Protein AF-A0A3P7LEG8-F1 (afdb_monomer_lite)

Structure (mmCIF, N/CA/C/O backbone):
data_AF-A0A3P7LEG8-F1
#
_entry.id   AF-A0A3P7LEG8-F1
#
loop_
_atom_site.group_PDB
_atom_site.id
_atom_site.type_symbol
_atom_site.label_atom_id
_atom_site.label_alt_id
_atom_site.label_comp_id
_atom_site.label_asym_id
_atom_site.label_entity_id
_atom_site.label_seq_id
_atom_site.pdbx_PDB_ins_code
_atom_site.Cartn_x
_atom_site.Cartn_y
_atom_site.Cartn_z
_atom_site.occupancy
_atom_site.B_iso_or_equiv
_atom_site.auth_seq_id
_atom_site.auth_comp_id
_atom_site.auth_asym_id
_atom_site.auth_atom_id
_atom_site.pdbx_PDB_model_num
ATOM 1 N N . MET A 1 1 ? 6.249 9.600 23.270 1.00 26.77 1 MET A N 1
ATOM 2 C CA . MET A 1 1 ? 5.815 10.755 22.456 1.00 26.77 1 MET A CA 1
ATOM 3 C C . MET A 1 1 ? 6.418 10.632 21.071 1.00 26.77 1 MET A C 1
ATOM 5 O O . MET A 1 1 ? 7.602 10.899 20.902 1.00 26.77 1 MET A O 1
ATOM 9 N N . ILE A 1 2 ? 5.634 10.159 20.105 1.00 28.00 2 ILE A N 1
ATOM 10 C CA . ILE A 1 2 ? 6.029 10.155 18.695 1.00 28.00 2 ILE A CA 1
ATOM 11 C C . ILE A 1 2 ? 5.783 11.575 18.188 1.00 28.00 2 ILE A C 1
ATOM 13 O O . ILE A 1 2 ? 4.643 12.027 18.149 1.00 28.00 2 ILE A O 1
ATOM 17 N N . LYS A 1 3 ? 6.856 12.301 17.872 1.00 24.30 3 LYS A N 1
ATOM 18 C CA . LYS A 1 3 ? 6.767 13.582 17.170 1.00 24.30 3 LYS A CA 1
ATOM 19 C C . LYS A 1 3 ? 6.435 13.261 15.713 1.00 24.30 3 LYS A C 1
ATOM 21 O O . LYS A 1 3 ? 7.288 12.757 14.989 1.00 24.30 3 LYS A O 1
ATOM 26 N N . LEU A 1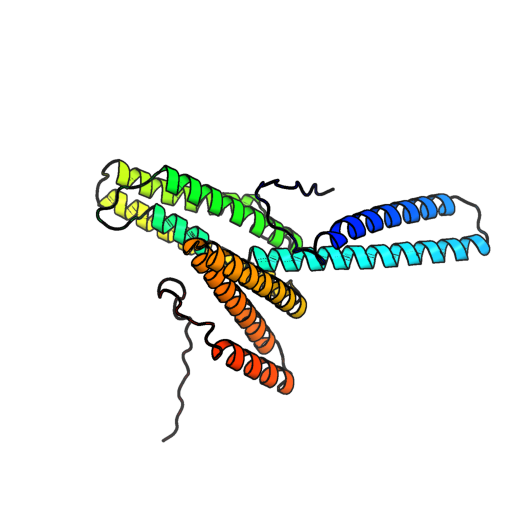 4 ? 5.191 13.497 15.313 1.00 29.44 4 LEU A N 1
ATOM 27 C CA . LEU A 1 4 ? 4.821 13.585 13.904 1.00 29.44 4 LEU A CA 1
ATOM 28 C C . LEU A 1 4 ? 5.332 14.944 13.412 1.00 29.44 4 LEU A C 1
ATOM 30 O O . LEU A 1 4 ? 4.737 15.977 13.706 1.00 29.44 4 LEU A O 1
ATOM 34 N N . GLU A 1 5 ? 6.496 14.965 12.766 1.00 27.33 5 GLU A N 1
ATOM 35 C CA . GLU A 1 5 ? 6.996 16.176 12.114 1.00 27.33 5 GLU A CA 1
ATOM 36 C C . GLU A 1 5 ? 6.261 16.393 10.789 1.00 27.33 5 GLU A C 1
ATOM 38 O O . GLU A 1 5 ? 6.287 15.552 9.891 1.00 27.33 5 GLU A O 1
ATOM 43 N N . SER A 1 6 ? 5.610 17.550 10.681 1.00 29.30 6 SER A N 1
ATOM 44 C CA . SER A 1 6 ? 5.023 18.069 9.452 1.00 29.30 6 SER A CA 1
ATOM 45 C C . SER A 1 6 ? 6.121 18.393 8.440 1.00 29.30 6 SER A C 1
ATOM 47 O O . SER A 1 6 ? 6.872 19.355 8.612 1.00 29.30 6 SER A O 1
ATOM 49 N N . THR A 1 7 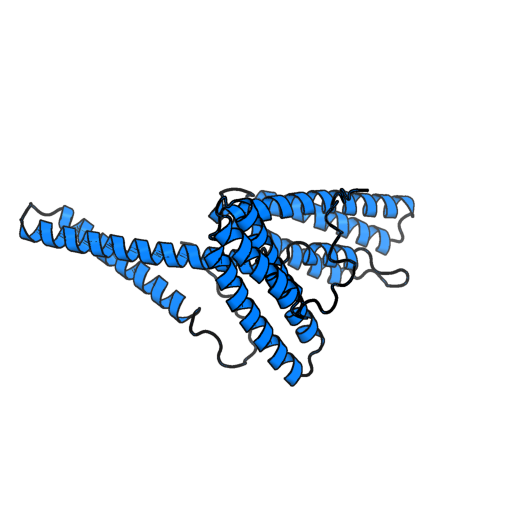? 6.192 17.644 7.343 1.00 28.30 7 THR A N 1
ATOM 50 C CA . THR A 1 7 ? 6.944 18.061 6.159 1.00 28.30 7 THR A CA 1
ATOM 51 C C . THR A 1 7 ? 6.118 19.084 5.380 1.00 28.30 7 THR A C 1
ATOM 53 O O . THR A 1 7 ? 5.187 18.768 4.645 1.00 28.30 7 THR A O 1
ATOM 56 N N . SER A 1 8 ? 6.459 20.355 5.588 1.00 28.62 8 SER A N 1
ATOM 57 C CA . SER A 1 8 ? 5.985 21.487 4.793 1.00 28.62 8 SER A CA 1
ATOM 58 C C . SER A 1 8 ? 6.527 21.386 3.363 1.00 28.62 8 SER A C 1
ATOM 60 O O . SER A 1 8 ? 7.732 21.500 3.141 1.00 28.62 8 SER A O 1
ATOM 62 N N . GLY A 1 9 ? 5.633 21.174 2.398 1.00 27.45 9 GLY A N 1
ATOM 63 C CA . GLY A 1 9 ? 5.873 21.359 0.969 1.00 27.45 9 GLY A CA 1
ATOM 64 C C . GLY A 1 9 ? 4.874 22.380 0.436 1.00 27.45 9 GLY A C 1
ATOM 65 O O . GLY A 1 9 ? 3.680 22.107 0.366 1.00 27.45 9 GLY A O 1
ATOM 66 N N . ALA A 1 10 ? 5.359 23.578 0.123 1.00 27.91 10 ALA A N 1
ATOM 67 C CA . ALA A 1 10 ? 4.567 24.695 -0.371 1.00 27.91 10 ALA A CA 1
ATOM 68 C C . ALA A 1 10 ? 4.074 24.464 -1.813 1.00 27.91 10 ALA A C 1
ATOM 70 O O . ALA A 1 10 ? 4.862 24.134 -2.696 1.00 27.91 10 ALA A O 1
ATOM 71 N N . GLY A 1 11 ? 2.785 24.720 -2.051 1.00 25.12 11 GLY A N 1
ATOM 72 C CA . GLY A 1 11 ? 2.166 24.776 -3.378 1.00 25.12 11 GLY A CA 1
ATOM 73 C C . GLY A 1 11 ? 0.643 24.778 -3.261 1.00 25.12 11 GLY A C 1
ATOM 74 O O . GLY A 1 11 ? 0.043 23.732 -3.063 1.00 25.12 11 GLY A O 1
ATOM 75 N N . GLY A 1 12 ? 0.037 25.967 -3.286 1.00 25.59 12 GLY A N 1
ATOM 76 C CA . GLY A 1 12 ? -1.372 26.193 -2.960 1.00 25.59 12 GLY A CA 1
ATOM 77 C C . GLY A 1 12 ? -2.386 25.567 -3.925 1.00 25.59 12 GLY A C 1
ATOM 78 O O . GLY A 1 12 ? -2.191 25.549 -5.135 1.00 25.59 12 GLY A O 1
ATOM 79 N N . GLY A 1 13 ? -3.507 25.138 -3.350 1.00 23.70 13 GLY A N 1
ATOM 80 C CA . GLY A 1 13 ? -4.716 24.670 -4.024 1.00 23.70 13 GLY A CA 1
ATOM 81 C C . GLY A 1 13 ? -5.717 24.251 -2.951 1.00 23.70 13 GLY A C 1
ATOM 82 O O . GLY A 1 13 ? -5.393 23.456 -2.077 1.00 23.70 13 GLY A O 1
ATOM 83 N N . ALA A 1 14 ? -6.869 24.909 -2.911 1.00 28.75 14 ALA A N 1
ATOM 84 C CA . ALA A 1 14 ? -7.784 24.904 -1.781 1.00 28.75 14 ALA A CA 1
ATOM 85 C C . ALA A 1 14 ? -8.611 23.612 -1.653 1.00 28.75 14 ALA A C 1
ATOM 87 O O . ALA A 1 14 ? -9.070 23.067 -2.646 1.00 28.75 14 ALA A O 1
ATOM 88 N N . ARG A 1 15 ? -8.923 23.273 -0.391 1.00 34.06 15 ARG A N 1
ATOM 89 C CA . ARG A 1 15 ? -10.054 22.446 0.074 1.00 34.06 15 ARG A CA 1
ATOM 90 C C . ARG A 1 15 ? -10.073 20.969 -0.330 1.00 34.06 15 ARG A C 1
ATOM 92 O O . ARG A 1 15 ? -10.964 20.553 -1.051 1.00 34.06 15 ARG A O 1
ATOM 99 N N . VAL A 1 16 ? -9.265 20.161 0.355 1.00 37.78 16 VAL A N 1
ATOM 100 C CA . VAL A 1 16 ? -9.685 18.812 0.775 1.00 37.78 16 VAL A CA 1
ATOM 101 C C . VAL A 1 16 ? -9.036 18.507 2.125 1.00 37.78 16 VAL A C 1
ATOM 103 O O . VAL A 1 16 ? -7.816 18.425 2.195 1.00 37.78 16 VAL A O 1
ATOM 106 N N . ASN A 1 17 ? -9.835 18.427 3.199 1.00 28.44 17 ASN A N 1
ATOM 107 C CA . ASN A 1 17 ? -9.602 17.586 4.390 1.00 28.44 17 ASN A CA 1
ATOM 108 C C . ASN A 1 17 ? -10.613 17.925 5.499 1.00 28.44 17 ASN A C 1
ATOM 110 O O . ASN A 1 17 ? -10.280 18.576 6.484 1.00 28.44 17 ASN A O 1
ATOM 114 N N . ALA A 1 18 ? -11.852 17.451 5.356 1.00 31.00 18 ALA A N 1
ATOM 115 C CA . ALA A 1 18 ? -12.810 17.432 6.466 1.00 31.00 18 ALA A CA 1
ATOM 116 C C . ALA A 1 18 ? -12.642 16.195 7.379 1.00 31.00 18 ALA A C 1
ATOM 118 O O . ALA A 1 18 ? -13.252 16.133 8.432 1.00 31.00 18 ALA A O 1
ATOM 119 N N . GLU A 1 19 ? -11.797 15.220 7.018 1.00 43.88 19 GLU A N 1
ATOM 120 C CA . GLU A 1 19 ? -11.644 13.975 7.799 1.00 43.88 19 GLU A CA 1
ATOM 121 C C . GLU A 1 19 ? -10.246 13.772 8.408 1.00 43.88 19 GLU A C 1
ATOM 123 O O . GLU A 1 19 ? -10.052 12.844 9.185 1.00 43.88 19 GLU A O 1
ATOM 128 N N . GLY A 1 20 ? -9.254 14.595 8.039 1.00 45.47 20 GLY A N 1
ATOM 129 C CA . GLY A 1 20 ? -7.849 14.394 8.436 1.00 45.47 20 GLY A CA 1
ATOM 130 C C . GLY A 1 20 ? -7.237 15.486 9.320 1.00 45.47 20 GLY A C 1
ATOM 131 O O . GLY A 1 20 ? -6.265 15.220 10.024 1.00 45.47 20 GLY A O 1
ATOM 132 N N . GLN A 1 21 ? -7.776 16.709 9.292 1.00 40.56 21 GLN A N 1
ATOM 133 C CA . GLN A 1 21 ? -7.276 17.835 10.096 1.00 40.56 21 GLN A CA 1
ATOM 134 C C . GLN A 1 21 ? -8.111 18.060 11.359 1.00 40.56 21 GLN A C 1
ATOM 136 O O . GLN A 1 21 ? -7.522 18.205 12.427 1.0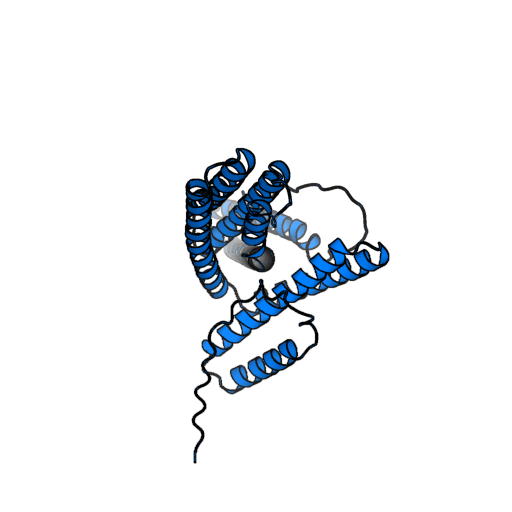0 40.56 21 GLN A O 1
ATOM 141 N N . ASP A 1 22 ? -9.438 17.913 11.271 1.00 49.41 22 ASP A N 1
ATOM 142 C CA . ASP A 1 22 ? -10.328 17.843 12.445 1.00 49.41 22 ASP A CA 1
ATOM 143 C C . ASP A 1 22 ? -9.935 16.692 13.392 1.00 49.41 22 ASP A C 1
ATOM 145 O O . ASP A 1 22 ? -10.078 16.786 14.609 1.00 49.41 22 ASP A O 1
ATOM 149 N N . SER A 1 23 ? -9.366 15.605 12.856 1.00 65.50 23 SER A N 1
ATOM 150 C CA . SER A 1 23 ? -8.996 14.430 13.647 1.00 65.50 23 SER A CA 1
ATOM 151 C C . SER A 1 23 ? -7.742 14.613 14.504 1.00 65.50 23 SER A C 1
ATOM 153 O O . SER A 1 23 ? -7.648 13.971 15.545 1.00 65.50 23 SER A O 1
ATOM 155 N N . LEU A 1 24 ? -6.766 15.439 14.095 1.00 76.12 24 LEU A N 1
ATOM 156 C CA . LEU A 1 24 ? -5.511 15.584 14.852 1.00 76.12 24 LEU A CA 1
ATOM 157 C C . LEU A 1 24 ? -5.689 16.509 16.058 1.00 76.12 24 LEU A C 1
ATOM 159 O O . LEU A 1 24 ? -5.210 16.187 17.142 1.00 76.12 24 LEU A O 1
ATOM 163 N N . GLU A 1 25 ? -6.402 17.621 15.874 1.00 84.00 25 GLU A N 1
ATOM 164 C CA . GLU A 1 25 ? -6.760 18.525 16.972 1.00 84.00 25 GLU A CA 1
ATOM 165 C C . GLU A 1 25 ? -7.651 17.798 17.987 1.00 84.00 25 GLU A C 1
ATOM 167 O O . GLU A 1 25 ? -7.310 17.762 19.166 1.00 84.00 25 GLU A O 1
ATOM 172 N N . SER A 1 26 ? -8.684 17.083 17.523 1.00 85.81 26 SER A N 1
ATOM 173 C CA . SER A 1 26 ? -9.540 16.257 18.393 1.00 85.81 26 SER A CA 1
ATOM 174 C C . SER A 1 26 ? -8.771 15.132 19.106 1.00 85.81 26 SER A C 1
ATOM 176 O O . SER A 1 26 ? -9.074 14.779 20.244 1.00 85.81 26 SER A O 1
ATOM 178 N N . PHE A 1 27 ? -7.771 14.527 18.453 1.00 86.75 27 PHE A N 1
ATOM 179 C CA . PHE A 1 27 ? -6.917 13.508 19.075 1.00 86.75 27 PHE A CA 1
ATOM 180 C C . PHE A 1 27 ? -6.037 14.100 20.179 1.00 86.75 27 PHE A C 1
ATOM 182 O O . PHE A 1 27 ? -5.897 13.496 21.244 1.00 86.75 27 PHE A O 1
ATOM 189 N N . GLN A 1 28 ? -5.463 15.281 19.935 1.00 90.12 28 GLN A N 1
ATOM 190 C CA . GLN A 1 28 ? -4.655 15.993 20.919 1.00 90.12 28 GLN A CA 1
ATOM 191 C C . GLN A 1 28 ? -5.508 16.444 22.108 1.00 90.12 28 GLN A C 1
ATOM 193 O O . GLN A 1 28 ? -5.115 16.221 23.249 1.00 90.12 28 GLN A O 1
ATOM 198 N N . GLU A 1 29 ? -6.696 16.992 21.853 1.00 92.31 29 GLU A N 1
ATOM 199 C CA . GLU A 1 29 ? -7.645 17.384 22.896 1.00 92.31 29 GLU A CA 1
ATOM 200 C C . GLU A 1 29 ? -8.028 16.188 23.778 1.00 92.31 29 GLU A C 1
ATOM 202 O O . GLU A 1 29 ? -7.959 16.280 25.002 1.00 92.31 29 GLU A O 1
ATOM 207 N N . CYS A 1 30 ? -8.306 15.024 23.180 1.00 92.19 30 CYS A N 1
ATOM 208 C CA . CYS A 1 30 ? -8.599 13.810 23.941 1.00 92.19 30 CYS A CA 1
ATOM 209 C C . CYS A 1 30 ? -7.397 13.314 24.770 1.00 92.19 30 CYS A C 1
ATOM 211 O O . CYS A 1 30 ? -7.578 12.818 25.885 1.00 92.19 30 CYS A O 1
ATOM 213 N N . CYS A 1 31 ? -6.162 13.466 24.273 1.00 93.25 31 CYS A N 1
ATOM 214 C CA . CYS A 1 31 ? -4.958 13.187 25.064 1.00 93.25 31 CYS A CA 1
ATOM 215 C C . CYS A 1 31 ? -4.868 14.109 26.289 1.00 93.25 31 CYS A C 1
ATOM 217 O O . CYS A 1 31 ? -4.588 13.639 27.394 1.00 93.25 31 CYS A O 1
ATOM 219 N N . ASP A 1 32 ? -5.135 15.400 26.097 1.00 94.75 32 ASP A N 1
ATOM 220 C CA . ASP A 1 32 ? -5.092 16.399 27.163 1.00 94.75 32 ASP A CA 1
ATOM 221 C C . ASP A 1 32 ? -6.220 16.168 28.188 1.00 94.75 32 ASP A C 1
ATOM 223 O O . ASP A 1 32 ? -5.998 16.291 29.395 1.00 94.75 32 ASP A O 1
ATOM 227 N N . ASP A 1 33 ? -7.419 15.791 27.732 1.00 92.94 33 ASP A N 1
ATOM 228 C CA . ASP A 1 33 ? -8.550 15.399 28.581 1.00 92.94 33 ASP A CA 1
ATOM 229 C C . ASP A 1 33 ? -8.229 14.143 29.395 1.00 92.94 33 ASP A C 1
ATOM 231 O O . ASP A 1 33 ? -8.444 14.116 30.606 1.00 92.94 33 ASP A O 1
ATOM 235 N N . LEU A 1 34 ? -7.675 13.108 28.755 1.00 93.81 34 LEU A N 1
ATOM 236 C CA . LEU A 1 34 ? -7.248 11.881 29.423 1.00 93.81 34 LEU A CA 1
ATOM 237 C C . LEU A 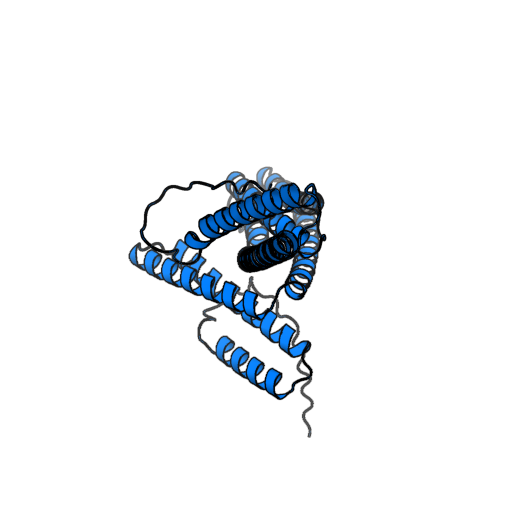1 34 ? -6.222 12.174 30.520 1.00 93.81 34 LEU A C 1
ATOM 239 O O . LEU A 1 34 ? -6.346 11.648 31.628 1.00 93.81 34 LEU A O 1
ATOM 243 N N . GLN A 1 35 ? -5.228 13.014 30.223 1.00 94.88 35 GLN A N 1
ATOM 244 C CA . GLN A 1 35 ? -4.221 13.407 31.200 1.00 94.88 35 GLN A CA 1
ATOM 245 C C . GLN A 1 35 ? -4.862 14.140 32.385 1.00 94.88 35 GLN A C 1
ATOM 247 O O . GLN A 1 35 ? -4.616 13.768 33.532 1.00 94.88 35 GLN A O 1
ATOM 252 N N . ARG A 1 36 ? -5.737 15.120 32.122 1.00 94.00 36 ARG A N 1
ATOM 253 C CA . ARG A 1 36 ? -6.453 15.864 33.170 1.00 94.00 36 ARG A CA 1
ATOM 254 C C . ARG A 1 36 ? -7.308 14.947 34.049 1.00 94.00 36 ARG A C 1
ATOM 256 O O . ARG A 1 36 ? -7.218 15.027 35.274 1.00 94.00 36 ARG A O 1
ATOM 263 N N . SER A 1 37 ? -8.093 14.045 33.458 1.00 91.44 37 SER A N 1
ATOM 264 C CA . SER A 1 37 ? -8.928 13.103 34.217 1.00 91.44 37 SER A CA 1
ATOM 265 C C . SER A 1 37 ? -8.089 12.108 35.028 1.00 91.44 37 SER A C 1
ATOM 267 O O . SER A 1 37 ? -8.449 11.798 36.164 1.00 91.44 37 SER A O 1
ATOM 269 N N . ALA A 1 38 ? -6.949 11.646 34.503 1.00 91.62 38 ALA A N 1
ATOM 270 C CA . ALA A 1 38 ? -6.035 10.756 35.221 1.00 91.62 38 ALA A CA 1
ATOM 271 C C . ALA A 1 38 ? -5.355 11.447 36.417 1.00 91.62 38 ALA A C 1
ATOM 273 O O . ALA A 1 38 ? -5.296 10.869 37.503 1.00 91.62 38 ALA A O 1
ATOM 274 N N . GLU A 1 39 ? -4.892 12.688 36.249 1.00 92.62 39 GLU A N 1
ATOM 275 C CA . GLU A 1 39 ? -4.314 13.495 37.332 1.00 92.62 39 GLU A CA 1
ATOM 276 C C . GLU A 1 39 ? -5.348 13.782 38.431 1.00 92.62 39 GLU A C 1
ATOM 278 O O . GLU A 1 39 ? -5.056 13.627 39.620 1.00 92.62 39 GLU A O 1
ATOM 283 N N . CYS A 1 40 ? -6.584 14.132 38.053 1.00 88.94 40 CYS A N 1
ATOM 284 C CA . CYS A 1 40 ? -7.678 14.308 39.007 1.00 88.94 40 CYS A CA 1
ATOM 285 C C . CYS A 1 40 ? -8.007 13.014 39.762 1.00 88.94 40 CYS A C 1
ATOM 287 O O . CYS A 1 40 ? -8.186 13.065 40.979 1.00 88.94 40 CYS A O 1
ATOM 289 N N . LEU A 1 41 ? -8.056 11.865 39.079 1.00 88.62 41 LEU A N 1
ATOM 290 C CA . LEU A 1 41 ? -8.315 10.575 39.721 1.00 88.62 41 LEU A CA 1
ATOM 291 C C . LEU A 1 41 ? -7.202 10.210 40.713 1.00 88.62 41 LEU A C 1
ATOM 293 O O . LEU A 1 41 ? -7.494 9.829 41.846 1.00 88.62 41 LEU A O 1
ATOM 297 N N . TYR A 1 42 ? -5.940 10.406 40.326 1.00 88.56 42 TYR A N 1
ATOM 298 C CA . TYR A 1 42 ? -4.790 10.176 41.201 1.00 88.56 42 TYR A CA 1
ATOM 299 C C . TYR A 1 42 ? -4.846 11.054 42.462 1.00 88.56 42 TYR A C 1
ATOM 301 O O . TYR A 1 42 ? -4.679 10.559 43.574 1.00 88.56 42 TYR A O 1
ATOM 309 N N . ALA A 1 43 ? -5.174 12.342 42.316 1.00 88.19 43 ALA A N 1
ATOM 310 C CA . ALA A 1 43 ? -5.298 13.270 43.442 1.00 88.19 43 ALA A CA 1
ATOM 311 C C . ALA A 1 43 ? -6.479 12.959 44.387 1.00 88.19 43 ALA A C 1
ATOM 313 O O . ALA A 1 43 ? -6.490 13.406 45.537 1.00 88.19 43 ALA A O 1
ATOM 314 N N . GLN A 1 44 ? -7.504 12.239 43.918 1.00 84.19 44 GLN A N 1
ATOM 315 C CA . GLN A 1 44 ? -8.625 11.804 44.759 1.00 84.19 44 GLN A CA 1
ATOM 316 C C . GLN A 1 44 ? -8.318 10.504 45.506 1.00 84.19 44 GLN A C 1
ATOM 318 O O . GLN A 1 44 ? -8.752 10.372 46.648 1.00 84.19 44 GLN A O 1
ATOM 323 N N . ALA A 1 45 ? -7.504 9.619 44.924 1.00 80.94 45 ALA A N 1
ATOM 324 C CA . ALA A 1 45 ? -7.116 8.344 45.529 1.00 80.94 45 ALA A CA 1
ATOM 325 C C . ALA A 1 45 ? -6.324 8.492 46.848 1.00 80.94 45 ALA A C 1
ATOM 327 O O . ALA A 1 45 ? -6.285 7.564 47.653 1.00 80.94 45 ALA A O 1
ATOM 328 N N . GLU A 1 46 ? -5.709 9.653 47.102 1.00 80.44 46 GLU A N 1
ATOM 329 C CA . GLU A 1 46 ? -4.988 9.945 48.353 1.00 80.44 46 GLU A CA 1
ATOM 330 C C . GLU A 1 46 ? -5.902 10.413 49.505 1.00 80.44 46 GLU A C 1
ATOM 332 O O . GLU A 1 46 ? -5.450 10.553 50.645 1.00 80.44 46 GLU A O 1
ATOM 337 N N . LYS A 1 47 ? -7.187 10.679 49.244 1.00 81.38 47 LYS A N 1
ATOM 338 C CA . LYS A 1 47 ? -8.114 11.236 50.238 1.00 81.38 47 LYS A CA 1
ATOM 339 C C . LYS A 1 47 ? -8.866 10.134 51.005 1.00 81.38 47 LYS A C 1
ATOM 341 O O . LYS A 1 47 ? -9.113 9.061 50.465 1.00 81.38 47 LYS A O 1
ATOM 346 N N . PRO A 1 48 ? -9.267 10.385 52.268 1.00 77.88 48 PRO A N 1
ATOM 347 C CA . PRO A 1 48 ? -10.009 9.410 53.069 1.00 77.88 48 PRO A CA 1
ATOM 348 C C . PRO A 1 48 ? -11.374 9.099 52.449 1.00 77.88 48 PRO A C 1
ATOM 350 O O . PRO A 1 48 ? -12.012 9.996 51.920 1.00 77.88 48 PRO A O 1
ATOM 353 N N . PHE A 1 49 ? -11.813 7.844 52.555 1.00 78.69 49 PHE A N 1
ATOM 354 C CA . PHE A 1 49 ? -12.999 7.297 51.889 1.00 78.69 49 PHE A CA 1
ATOM 355 C C . PHE A 1 49 ? -14.318 8.026 52.224 1.00 78.69 49 PHE A C 1
ATOM 357 O O . PHE A 1 49 ? -14.669 8.190 53.396 1.00 78.69 49 PHE A O 1
ATOM 364 N N . SER A 1 50 ? -15.092 8.368 51.185 1.00 82.31 50 SER A N 1
ATOM 365 C CA . SER A 1 50 ? -16.471 8.878 51.254 1.00 82.31 50 SER A CA 1
ATOM 366 C C . SER A 1 50 ? -17.325 8.285 50.121 1.00 82.31 50 SER A C 1
ATOM 368 O O . SER A 1 50 ? -16.842 8.180 48.992 1.00 82.31 50 SER A O 1
ATOM 370 N N . PRO A 1 51 ? -18.616 7.976 50.348 1.00 80.50 51 PRO A N 1
ATOM 371 C CA . PRO A 1 51 ? -19.524 7.503 49.295 1.00 80.50 51 PRO A CA 1
ATOM 372 C C . PRO A 1 51 ? -19.738 8.516 48.152 1.00 80.50 51 PRO A C 1
ATOM 374 O O . PRO A 1 51 ? -20.127 8.137 47.048 1.00 80.50 51 PRO A O 1
ATOM 377 N N . GLU A 1 52 ? -19.492 9.809 48.385 1.00 81.69 52 GLU A N 1
ATOM 378 C CA . GLU A 1 52 ? -19.498 10.820 47.316 1.00 81.69 52 GLU A CA 1
ATOM 379 C C . GLU A 1 52 ? -18.226 10.764 46.460 1.00 81.69 52 GLU A C 1
ATOM 381 O O . GLU A 1 52 ? -18.290 10.982 45.248 1.00 81.69 52 GLU A O 1
ATOM 386 N N . GLN A 1 53 ? -17.083 10.418 47.063 1.00 82.00 53 GLN A N 1
ATOM 387 C CA . GLN A 1 53 ? -15.830 10.223 46.333 1.00 82.00 53 GLN A CA 1
ATOM 388 C C . GLN A 1 53 ? -15.882 8.977 45.464 1.00 82.00 53 GLN A C 1
ATOM 390 O O . GLN A 1 53 ? -15.496 9.063 44.307 1.00 82.00 53 GLN A O 1
ATOM 395 N N . GLU A 1 54 ? -16.456 7.876 45.953 1.00 83.62 54 GLU A N 1
ATOM 396 C CA . GLU A 1 54 ? -16.616 6.650 45.162 1.00 83.62 54 GLU A CA 1
ATOM 397 C C . GLU A 1 54 ? -17.394 6.907 43.856 1.00 83.62 54 GLU A C 1
ATOM 399 O O . GLU A 1 54 ? -16.989 6.470 42.779 1.00 83.62 54 GLU A O 1
ATOM 404 N N . LYS A 1 55 ? -18.477 7.697 43.909 1.00 86.50 55 LYS A N 1
ATOM 405 C CA . LYS A 1 55 ? -19.232 8.089 42.703 1.00 86.50 55 LYS A CA 1
ATOM 406 C C . LYS A 1 55 ? -18.413 8.963 41.750 1.00 86.50 55 LYS A C 1
ATOM 408 O O . LYS A 1 55 ? -18.531 8.826 40.534 1.00 86.50 55 LYS A O 1
ATOM 413 N N . MET A 1 56 ? -17.613 9.879 42.288 1.00 84.50 56 MET A N 1
ATOM 414 C CA . MET A 1 56 ? -16.764 10.771 41.498 1.00 84.50 56 MET A CA 1
ATOM 415 C C . MET A 1 56 ? -15.598 10.011 40.844 1.00 84.50 56 MET A C 1
ATOM 417 O O . MET A 1 56 ? -15.304 10.242 39.674 1.00 84.50 56 MET A O 1
ATOM 421 N N . GLU A 1 57 ? -14.987 9.067 41.559 1.00 86.38 57 GLU A N 1
ATOM 422 C CA . GLU A 1 57 ? -13.961 8.150 41.050 1.00 86.38 57 GLU A CA 1
ATOM 423 C C . GLU A 1 57 ? -14.508 7.262 39.934 1.00 86.38 57 GLU A C 1
ATOM 425 O O . GLU A 1 57 ? -13.891 7.167 38.875 1.00 86.38 57 GLU A O 1
ATOM 430 N N . GLN A 1 58 ? -15.700 6.683 40.117 1.00 88.25 58 GLN A N 1
ATOM 431 C CA . GLN A 1 58 ? -16.368 5.906 39.071 1.00 88.25 58 GLN A CA 1
ATOM 432 C C . GLN A 1 58 ? -16.633 6.744 37.818 1.00 88.25 58 GLN A C 1
ATOM 434 O O . GLN A 1 58 ? -16.408 6.267 36.706 1.00 88.25 58 GLN A O 1
ATOM 439 N N . LYS A 1 59 ? -17.068 7.999 37.980 1.00 89.56 59 LYS A N 1
ATOM 440 C CA . LYS A 1 59 ? -17.283 8.908 36.850 1.00 89.56 59 LYS A CA 1
ATOM 441 C C . LYS A 1 59 ? -15.976 9.203 36.104 1.00 89.56 59 LYS A C 1
ATOM 443 O O . LYS A 1 59 ? -15.937 9.063 34.887 1.00 89.56 59 LYS A O 1
ATOM 448 N N . MET A 1 60 ? -14.901 9.546 36.816 1.00 88.81 60 MET A N 1
ATOM 449 C CA . MET A 1 60 ? -13.593 9.809 36.197 1.00 88.81 60 MET A CA 1
ATOM 450 C C . MET A 1 60 ? -13.010 8.559 35.526 1.00 88.81 60 MET A C 1
ATOM 452 O O . MET A 1 60 ? -12.460 8.648 34.434 1.00 88.81 60 MET A O 1
ATOM 456 N N . ALA A 1 61 ? -13.168 7.379 36.129 1.00 90.56 61 ALA A N 1
ATOM 457 C CA . ALA A 1 61 ? -12.749 6.118 35.522 1.00 90.56 61 ALA A CA 1
ATOM 458 C C . ALA A 1 61 ? -13.518 5.819 34.222 1.00 90.56 61 ALA A C 1
ATOM 460 O O . ALA A 1 61 ? -12.924 5.349 33.250 1.00 90.56 61 ALA A O 1
ATOM 461 N N . GLN A 1 62 ? -14.819 6.128 34.176 1.00 92.31 62 GLN A N 1
ATOM 462 C CA . GLN A 1 62 ? -15.613 6.030 32.948 1.00 92.31 62 GLN A CA 1
ATOM 463 C C . GLN A 1 62 ? -15.132 7.013 31.876 1.00 92.31 62 GLN A C 1
ATOM 465 O O . GLN A 1 62 ? -14.969 6.602 30.730 1.00 92.31 62 GLN A O 1
ATOM 470 N N . GLU A 1 63 ? -14.855 8.270 32.234 1.00 91.94 63 GLU A N 1
ATOM 471 C CA . GLU A 1 63 ? -14.306 9.277 31.310 1.00 91.94 63 GLU A CA 1
ATOM 472 C C . GLU A 1 63 ? -12.944 8.836 30.743 1.00 91.94 63 GLU A C 1
ATOM 474 O O . GLU A 1 63 ? -12.749 8.825 29.529 1.00 91.94 63 GLU A O 1
ATOM 479 N N . ILE A 1 64 ? -12.030 8.362 31.598 1.00 93.56 64 ILE A N 1
ATOM 480 C CA . ILE A 1 64 ? -10.731 7.802 31.188 1.00 93.56 64 ILE A CA 1
ATOM 481 C C . ILE A 1 64 ? -10.925 6.628 30.223 1.00 93.56 64 ILE A C 1
ATOM 483 O O . ILE A 1 64 ? -10.270 6.567 29.184 1.00 93.56 64 ILE A O 1
ATOM 487 N N . SER A 1 65 ? -11.835 5.702 30.537 1.00 94.25 65 SER A N 1
ATOM 488 C CA . SER A 1 65 ? -12.119 4.551 29.676 1.00 94.25 65 SER A CA 1
ATOM 489 C C . SER A 1 65 ? -12.670 4.967 28.310 1.00 94.25 65 SER A C 1
ATOM 491 O O . SER A 1 65 ? -12.322 4.343 27.308 1.00 94.25 65 SER A O 1
ATOM 493 N N . GLN A 1 66 ? -13.526 5.988 28.254 1.00 92.75 66 GLN A N 1
ATOM 494 C CA . GLN A 1 66 ? -14.083 6.511 27.004 1.00 92.75 66 GLN A CA 1
ATOM 495 C C . GLN A 1 66 ? -12.999 7.189 26.159 1.00 92.75 66 GLN A C 1
ATOM 497 O O . GLN A 1 66 ? -12.882 6.892 24.970 1.00 92.75 66 GLN A O 1
ATOM 502 N N . ASN A 1 67 ? -12.151 8.010 26.782 1.00 91.75 67 ASN A N 1
ATOM 503 C CA . ASN A 1 67 ? -11.030 8.664 26.109 1.00 91.75 67 ASN A CA 1
ATOM 504 C C . ASN A 1 67 ? -10.026 7.641 25.565 1.00 91.75 67 ASN A C 1
ATOM 506 O O . ASN A 1 67 ? -9.623 7.721 24.408 1.00 91.75 67 ASN A O 1
ATOM 510 N N . LEU A 1 68 ? -9.670 6.620 26.351 1.00 93.44 68 LEU A N 1
ATOM 511 C CA . LEU A 1 68 ? -8.797 5.536 25.890 1.00 93.44 68 LEU A CA 1
ATOM 512 C C . LEU A 1 68 ? -9.395 4.770 24.705 1.00 93.44 68 LEU A C 1
ATOM 514 O O . LEU A 1 68 ? -8.669 4.453 23.764 1.00 93.44 68 LEU A O 1
ATOM 518 N N . ALA A 1 69 ? -10.702 4.494 24.723 1.00 89.94 69 ALA A N 1
ATOM 519 C CA . ALA A 1 69 ? -11.379 3.835 23.609 1.00 89.94 69 ALA A CA 1
ATOM 520 C C . ALA A 1 69 ? -11.341 4.689 22.331 1.00 89.94 69 ALA A C 1
ATOM 522 O O . ALA A 1 69 ? -11.076 4.164 21.248 1.00 89.94 69 ALA A O 1
ATOM 523 N N . TYR A 1 70 ? -11.544 6.003 22.456 1.00 89.88 70 TYR A N 1
ATOM 524 C CA . TYR A 1 70 ? -11.428 6.935 21.337 1.00 89.88 70 TYR A CA 1
ATOM 525 C C . TYR A 1 70 ? -9.995 7.006 20.792 1.00 89.88 70 TYR A C 1
ATOM 527 O O . TYR A 1 70 ? -9.785 6.819 19.594 1.00 89.88 70 TYR A O 1
ATOM 535 N N . LEU A 1 71 ? -8.994 7.189 21.659 1.00 90.75 71 LEU A N 1
ATOM 536 C CA . LEU A 1 71 ? -7.586 7.231 21.251 1.00 90.75 71 LEU A CA 1
ATOM 537 C C . LEU A 1 71 ? -7.159 5.930 20.569 1.00 90.75 71 LEU A C 1
ATOM 539 O O . LEU A 1 71 ? -6.479 5.970 19.544 1.00 90.75 71 LEU A O 1
ATOM 543 N N . TRP A 1 72 ? -7.588 4.780 21.096 1.00 88.69 72 TRP A N 1
ATOM 544 C CA . TRP A 1 72 ? -7.364 3.486 20.457 1.00 88.69 72 TRP A CA 1
ATOM 545 C C . TRP A 1 72 ? -7.964 3.443 19.049 1.00 88.69 72 TRP A C 1
ATOM 547 O O . TRP A 1 72 ? -7.275 3.064 18.102 1.00 88.69 72 TRP A O 1
ATOM 557 N N . HIS A 1 73 ? -9.213 3.888 18.891 1.00 87.69 73 HIS A N 1
ATOM 558 C CA . HIS A 1 73 ? -9.869 3.946 17.588 1.00 87.69 73 HIS A CA 1
ATOM 559 C C . HIS A 1 73 ? -9.110 4.842 16.598 1.00 87.69 73 HIS A C 1
ATOM 561 O O . HIS A 1 73 ? -8.856 4.425 15.467 1.00 87.69 73 HIS A O 1
ATOM 567 N N . CYS A 1 74 ? -8.674 6.030 17.023 1.00 87.62 74 CYS A N 1
ATOM 568 C CA . CYS A 1 74 ? -7.879 6.936 16.194 1.00 87.62 74 CYS A CA 1
ATOM 569 C C . CYS A 1 74 ? -6.532 6.329 15.784 1.00 87.62 74 CYS A C 1
ATOM 571 O O . CYS A 1 74 ? -6.137 6.446 14.623 1.00 87.62 74 CYS A O 1
ATOM 573 N N . LEU A 1 75 ? -5.834 5.662 16.709 1.00 87.50 75 LEU A N 1
ATOM 574 C CA . LEU A 1 75 ? -4.564 4.992 16.421 1.00 87.50 75 LEU A CA 1
ATOM 575 C C . LEU A 1 75 ? -4.755 3.844 15.429 1.00 87.50 75 LEU A C 1
ATOM 577 O O . LEU A 1 75 ? -4.024 3.763 14.442 1.00 87.50 75 LEU A O 1
ATOM 581 N N . GLN A 1 76 ? -5.758 2.992 15.649 1.00 86.19 76 GLN A N 1
ATOM 582 C CA . GLN A 1 76 ? -6.079 1.886 14.752 1.00 86.19 76 GLN A CA 1
ATOM 583 C C . GLN A 1 76 ? -6.436 2.404 13.354 1.00 86.19 76 GLN A C 1
ATOM 585 O O . GLN A 1 76 ? -5.873 1.942 12.362 1.00 86.19 76 GLN A O 1
ATOM 590 N N . PHE A 1 77 ? -7.309 3.408 13.266 1.00 87.31 77 PHE A N 1
ATOM 591 C CA . PHE A 1 77 ? -7.696 4.029 12.002 1.00 87.31 77 PHE A CA 1
ATOM 592 C C . PHE A 1 77 ? -6.500 4.677 11.287 1.00 87.31 77 PHE A C 1
ATOM 594 O O . PHE A 1 77 ? -6.310 4.484 10.084 1.00 87.31 77 PHE A O 1
ATOM 601 N N . GLY A 1 78 ? -5.645 5.389 12.024 1.00 88.62 78 GLY A N 1
ATOM 602 C CA . GLY A 1 78 ? -4.420 5.987 11.497 1.00 88.62 78 GLY A CA 1
ATOM 603 C C . GLY A 1 78 ? -3.432 4.949 10.958 1.00 88.62 78 GLY A C 1
ATOM 604 O O . GLY A 1 78 ? -2.839 5.160 9.899 1.00 88.62 78 GLY A O 1
ATOM 605 N N . LEU A 1 79 ? -3.282 3.810 11.639 1.00 90.12 79 LEU A N 1
ATOM 606 C CA . LEU A 1 79 ? -2.449 2.700 11.170 1.00 90.12 79 LEU A CA 1
ATOM 607 C C . LEU A 1 79 ? -3.014 2.071 9.895 1.00 90.12 79 LEU A C 1
ATOM 609 O O . LEU A 1 79 ? -2.263 1.882 8.941 1.00 90.12 79 LEU A O 1
ATOM 613 N N . VAL A 1 80 ? -4.325 1.819 9.827 1.00 93.25 80 VAL A N 1
ATOM 614 C CA . VAL A 1 80 ? -4.974 1.275 8.621 1.00 93.25 80 VAL A CA 1
ATOM 615 C C . VAL A 1 80 ? -4.765 2.194 7.414 1.00 93.25 80 VAL A C 1
ATOM 617 O O . VAL A 1 80 ? -4.440 1.722 6.325 1.00 93.25 80 VAL A O 1
ATOM 620 N N . ARG A 1 81 ? -4.886 3.516 7.598 1.00 92.44 81 ARG A N 1
ATOM 621 C CA . ARG A 1 81 ? -4.618 4.496 6.532 1.00 92.44 81 ARG A CA 1
ATOM 622 C C . ARG A 1 81 ? -3.170 4.453 6.063 1.00 92.44 81 ARG A C 1
ATOM 624 O O . ARG A 1 81 ? -2.924 4.457 4.862 1.00 92.44 81 ARG A O 1
ATOM 631 N N . GLN A 1 82 ? -2.221 4.359 6.992 1.00 92.62 82 GLN A N 1
ATOM 632 C CA . GLN A 1 82 ? -0.812 4.205 6.639 1.00 92.62 82 GLN A CA 1
ATOM 633 C C . GLN A 1 82 ? -0.554 2.895 5.884 1.00 92.62 82 GLN A C 1
ATOM 635 O O . GLN A 1 82 ? 0.165 2.898 4.888 1.00 92.62 82 GLN A O 1
ATOM 640 N N . VAL A 1 83 ? -1.183 1.786 6.277 1.00 94.38 83 VAL A N 1
ATOM 641 C CA . VAL A 1 83 ? -1.110 0.532 5.511 1.00 94.38 83 VAL A CA 1
ATOM 642 C C . VAL A 1 83 ? -1.664 0.731 4.099 1.00 94.38 83 VAL A C 1
ATOM 644 O O . VAL A 1 83 ? -1.022 0.333 3.127 1.00 94.38 83 VAL A O 1
ATOM 647 N N . ALA A 1 84 ? -2.802 1.413 3.957 1.00 93.81 84 ALA A N 1
ATOM 648 C CA . ALA A 1 84 ? -3.375 1.729 2.653 1.00 93.81 84 ALA A CA 1
ATOM 649 C C . ALA A 1 84 ? -2.468 2.619 1.784 1.00 93.81 84 ALA A C 1
ATOM 651 O O . ALA A 1 84 ? -2.537 2.550 0.558 1.00 93.81 84 ALA A O 1
ATOM 652 N N . ASP A 1 85 ? -1.589 3.426 2.370 1.00 92.06 85 ASP A N 1
ATOM 653 C CA . ASP A 1 85 ? -0.646 4.252 1.614 1.00 92.06 85 ASP A CA 1
ATOM 654 C C . ASP A 1 85 ? 0.627 3.493 1.235 1.00 92.06 85 ASP A C 1
ATOM 656 O O . ASP A 1 85 ? 1.001 3.463 0.064 1.00 92.06 85 ASP A O 1
ATOM 660 N N . PHE A 1 86 ? 1.272 2.832 2.197 1.00 91.38 86 PHE A N 1
ATOM 661 C CA . PHE A 1 86 ? 2.609 2.263 2.006 1.00 91.38 86 PHE A CA 1
ATOM 662 C C . PHE A 1 86 ? 2.608 0.817 1.497 1.00 91.38 86 PHE A C 1
ATOM 664 O O . PHE A 1 86 ? 3.570 0.399 0.860 1.00 91.38 86 PHE A O 1
ATOM 671 N N . PHE A 1 87 ? 1.529 0.054 1.705 1.00 92.19 87 PHE A N 1
ATOM 672 C CA . PHE A 1 87 ? 1.424 -1.338 1.241 1.00 92.19 87 PHE A CA 1
ATOM 673 C C . PHE A 1 87 ? 0.628 -1.493 -0.059 1.00 92.19 87 PHE A C 1
ATOM 675 O O . PHE A 1 87 ? 0.366 -2.621 -0.493 1.00 92.19 87 PHE A O 1
ATOM 682 N N . THR A 1 88 ? 0.278 -0.380 -0.713 1.00 92.44 88 THR A N 1
ATOM 683 C CA . THR A 1 88 ? -0.371 -0.410 -2.028 1.00 92.44 88 THR A CA 1
ATOM 684 C C . THR A 1 88 ? 0.597 -0.814 -3.133 1.00 92.44 88 THR A C 1
ATOM 686 O O . THR A 1 88 ? 0.291 -1.719 -3.908 1.00 92.44 88 THR A O 1
ATOM 689 N N . ASP A 1 89 ? 1.788 -0.214 -3.160 1.00 90.06 89 ASP A N 1
ATOM 690 C CA . ASP A 1 89 ? 2.831 -0.537 -4.130 1.00 90.06 89 ASP A CA 1
ATOM 691 C C . ASP A 1 89 ? 4.188 -0.752 -3.454 1.00 90.06 89 ASP A C 1
ATOM 693 O O . ASP A 1 89 ? 4.908 0.194 -3.147 1.00 90.06 89 ASP A O 1
ATOM 697 N N . LEU A 1 90 ? 4.561 -2.019 -3.253 1.00 83.62 90 LEU A N 1
ATOM 698 C CA . LEU A 1 90 ? 5.908 -2.360 -2.764 1.00 83.62 90 LEU A CA 1
ATOM 699 C C . LEU A 1 90 ? 6.892 -2.631 -3.910 1.00 83.62 90 LEU A C 1
ATOM 701 O O . LEU A 1 90 ? 8.086 -2.800 -3.664 1.00 83.62 90 LEU A O 1
ATOM 705 N N . MET A 1 91 ? 6.399 -2.723 -5.150 1.00 87.00 91 MET A N 1
ATOM 706 C CA . MET A 1 91 ? 7.167 -3.244 -6.281 1.00 87.00 91 MET A CA 1
ATOM 707 C C . MET A 1 91 ? 7.605 -2.155 -7.257 1.00 87.00 91 MET A C 1
ATOM 709 O O . MET A 1 91 ? 8.666 -2.288 -7.863 1.00 87.00 91 MET A O 1
ATOM 713 N N . GLY A 1 92 ? 6.835 -1.083 -7.412 1.00 90.19 92 GLY A N 1
ATOM 714 C CA . GLY A 1 92 ? 7.170 0.050 -8.269 1.00 90.19 92 GLY A CA 1
ATOM 715 C C . GLY A 1 92 ? 8.514 0.686 -7.923 1.00 90.19 92 GLY A C 1
ATOM 716 O O . GLY A 1 92 ? 9.354 0.781 -8.817 1.00 90.19 92 GLY A O 1
ATOM 717 N N . PRO A 1 93 ? 8.803 1.029 -6.651 1.00 91.19 93 PRO A N 1
ATOM 718 C CA . PRO A 1 93 ? 10.071 1.661 -6.287 1.00 91.19 93 PRO A CA 1
ATOM 719 C C . PRO A 1 93 ? 11.306 0.837 -6.673 1.00 91.19 93 PRO A C 1
ATOM 721 O O . PRO A 1 93 ? 12.278 1.379 -7.196 1.00 91.19 93 PRO A O 1
ATOM 724 N N . ILE A 1 94 ? 11.266 -0.486 -6.478 1.00 91.44 94 ILE A N 1
ATOM 725 C CA . ILE A 1 94 ? 12.394 -1.360 -6.829 1.00 91.44 94 ILE A CA 1
ATOM 726 C C . ILE A 1 94 ? 12.501 -1.608 -8.341 1.00 91.44 94 ILE A C 1
ATOM 728 O O . ILE A 1 94 ? 13.609 -1.748 -8.859 1.00 91.44 94 ILE A O 1
ATOM 732 N N . LYS A 1 95 ? 11.375 -1.623 -9.067 1.00 91.94 95 LYS A N 1
ATOM 733 C CA . LYS A 1 95 ? 11.374 -1.671 -10.538 1.00 91.94 95 LYS A CA 1
ATOM 734 C C . LYS A 1 95 ? 11.968 -0.397 -11.124 1.00 91.94 95 LYS A C 1
ATOM 736 O O . LYS A 1 95 ? 12.868 -0.492 -11.948 1.00 91.94 95 LYS A O 1
ATOM 741 N N . HIS A 1 96 ? 11.554 0.764 -10.625 1.00 92.75 96 HIS A N 1
ATOM 742 C CA . HIS A 1 96 ? 12.109 2.049 -11.034 1.00 92.75 96 HIS A CA 1
ATOM 743 C C . HIS A 1 96 ? 13.618 2.122 -10.764 1.00 92.75 96 HIS A C 1
ATOM 745 O O . HIS A 1 96 ? 14.393 2.493 -11.642 1.00 92.75 96 HIS A O 1
ATOM 751 N N . LEU A 1 97 ? 14.059 1.676 -9.583 1.00 93.50 97 LEU A N 1
ATOM 752 C CA . LEU A 1 97 ? 15.481 1.584 -9.251 1.00 93.50 97 LEU A CA 1
ATOM 753 C C . LEU A 1 97 ? 16.256 0.724 -10.265 1.00 93.50 97 LEU A C 1
ATOM 755 O O . LEU A 1 97 ? 17.341 1.105 -10.705 1.00 93.50 97 LEU A O 1
ATOM 759 N N . GLN A 1 98 ? 15.695 -0.423 -10.660 1.00 92.81 98 GLN A N 1
ATOM 760 C CA . GLN A 1 98 ? 16.294 -1.296 -11.667 1.00 92.81 98 GLN A CA 1
ATOM 761 C C . GLN A 1 98 ? 16.316 -0.657 -13.059 1.00 92.81 98 GLN A C 1
ATOM 763 O O . GLN A 1 98 ? 17.327 -0.766 -13.747 1.00 92.81 98 GLN A O 1
ATOM 768 N N . GLU A 1 99 ? 15.231 -0.017 -13.484 1.00 92.81 99 GLU A N 1
ATOM 769 C CA . GLU A 1 99 ? 15.139 0.662 -14.782 1.00 92.81 99 GLU A CA 1
ATOM 770 C C . GLU A 1 99 ? 16.211 1.747 -14.911 1.00 92.81 99 GLU A C 1
ATOM 772 O O . GLU A 1 99 ? 16.898 1.826 -15.927 1.00 92.81 99 GLU A O 1
ATOM 777 N N . VAL A 1 100 ? 16.425 2.523 -13.846 1.00 93.50 100 VAL A N 1
ATOM 778 C CA . VAL A 1 100 ? 17.450 3.570 -13.816 1.00 93.50 100 VAL A CA 1
ATOM 779 C C . VAL A 1 100 ? 18.869 2.987 -13.732 1.00 93.50 100 VAL A C 1
ATOM 781 O O . VAL A 1 100 ? 19.800 3.548 -14.311 1.00 93.50 100 VAL A O 1
ATOM 784 N N . ALA A 1 101 ? 19.058 1.844 -13.061 1.00 92.44 101 ALA A N 1
ATOM 785 C CA . ALA A 1 101 ? 20.344 1.136 -13.051 1.00 92.44 101 ALA A CA 1
ATOM 786 C C . ALA A 1 101 ? 20.688 0.503 -14.409 1.00 92.44 101 ALA A C 1
ATOM 788 O O . ALA A 1 101 ? 21.857 0.425 -14.802 1.00 92.44 101 ALA A O 1
ATOM 789 N N . CYS A 1 102 ? 19.662 0.037 -15.121 1.00 89.12 102 CYS A N 1
ATOM 790 C CA . CYS A 1 102 ? 19.756 -0.720 -16.359 1.00 89.12 102 CYS A CA 1
ATOM 791 C C . CYS A 1 102 ? 18.964 -0.049 -17.492 1.00 89.12 102 CYS A C 1
ATOM 793 O O . CYS A 1 102 ? 18.044 -0.677 -18.025 1.00 89.12 102 CYS A O 1
ATOM 795 N N . PRO A 1 103 ? 19.333 1.174 -17.919 1.00 87.06 103 PRO A N 1
ATOM 796 C CA . PRO A 1 103 ? 18.621 1.842 -18.997 1.00 87.06 103 PRO A CA 1
ATOM 797 C C . PRO A 1 103 ? 18.741 1.056 -20.316 1.00 87.06 103 PRO A C 1
ATOM 799 O O . PRO A 1 103 ? 19.678 0.244 -20.471 1.00 87.06 103 PRO A O 1
ATOM 802 N N . PRO A 1 104 ? 17.811 1.285 -21.264 1.00 85.38 104 PRO A N 1
ATOM 803 C CA . PRO A 1 104 ? 17.821 0.656 -22.578 1.00 85.38 104 PRO A CA 1
ATOM 804 C C . PRO A 1 104 ? 19.158 0.822 -23.320 1.00 85.38 104 PRO A C 1
ATOM 806 O O . PRO A 1 104 ? 19.884 1.798 -23.105 1.00 85.38 104 PRO A O 1
ATOM 809 N N . PRO A 1 105 ? 19.506 -0.111 -24.228 1.00 78.31 105 PRO A N 1
ATOM 810 C CA . PRO A 1 105 ? 20.722 -0.001 -25.024 1.00 78.31 105 PRO A CA 1
ATOM 811 C C . PRO A 1 105 ? 20.769 1.320 -25.804 1.00 78.31 105 PRO A C 1
ATOM 813 O O . PRO A 1 105 ? 19.865 1.616 -26.579 1.00 78.31 105 PRO A O 1
ATOM 816 N N . GLY A 1 106 ? 21.844 2.089 -25.623 1.00 78.31 106 GLY A N 1
ATOM 817 C CA . GLY A 1 106 ? 22.049 3.379 -26.292 1.00 78.31 106 GLY A CA 1
ATOM 818 C C . GLY A 1 106 ? 21.791 4.600 -25.410 1.00 78.31 106 GLY A C 1
ATOM 819 O O . GLY A 1 106 ? 22.225 5.692 -25.769 1.00 78.31 106 GLY A O 1
ATOM 820 N N . GLU A 1 107 ? 21.174 4.425 -24.240 1.00 85.31 107 GLU A N 1
ATOM 821 C CA . GLU A 1 107 ? 21.024 5.499 -23.260 1.00 85.31 107 GLU A CA 1
ATOM 822 C C . GLU A 1 107 ? 22.185 5.512 -22.250 1.00 85.31 107 GLU A C 1
ATOM 824 O O . GLU A 1 107 ? 22.620 4.454 -21.776 1.00 85.31 107 GLU A O 1
ATOM 829 N N . PRO A 1 108 ? 22.722 6.698 -21.908 1.00 85.88 108 PRO A N 1
ATOM 830 C CA . PRO A 1 108 ? 23.760 6.813 -20.897 1.00 85.88 108 PRO A CA 1
ATOM 831 C C . PRO A 1 108 ? 23.189 6.555 -19.501 1.00 85.88 108 PRO A C 1
ATOM 833 O O . PRO A 1 108 ? 22.054 6.910 -19.187 1.00 85.88 108 PRO A O 1
ATOM 836 N N . VAL A 1 109 ? 24.015 5.984 -18.627 1.00 89.75 109 VAL A N 1
ATOM 837 C CA . VAL A 1 109 ? 23.649 5.815 -17.219 1.00 89.75 109 VAL A CA 1
ATOM 838 C C . VAL A 1 109 ? 23.630 7.171 -16.520 1.00 89.75 109 VAL A C 1
ATOM 840 O O . VAL A 1 109 ? 24.590 7.937 -16.612 1.00 89.75 109 VAL A O 1
ATOM 843 N N . ASN A 1 110 ? 22.546 7.446 -15.796 1.00 91.94 110 ASN A N 1
ATOM 844 C CA . ASN A 1 110 ? 22.360 8.672 -15.030 1.00 91.94 110 ASN A CA 1
ATOM 845 C C . ASN A 1 110 ? 22.500 8.384 -13.525 1.00 91.94 110 ASN A C 1
ATOM 847 O O . ASN A 1 110 ? 21.567 7.901 -12.886 1.00 91.94 110 ASN A O 1
ATOM 851 N N . GLU A 1 111 ? 23.677 8.678 -12.963 1.00 92.31 111 GLU A N 1
ATOM 852 C CA . GLU A 1 111 ? 23.969 8.440 -11.539 1.00 92.31 111 GLU A CA 1
ATOM 853 C C . GLU A 1 111 ? 23.071 9.257 -10.604 1.00 92.31 111 GLU A C 1
ATOM 855 O O . GLU A 1 111 ? 22.675 8.761 -9.553 1.00 92.31 111 GLU A O 1
ATOM 860 N N . GLU A 1 112 ? 22.705 10.482 -10.989 1.00 94.06 112 GLU A N 1
ATOM 861 C CA . GLU A 1 112 ? 21.849 11.336 -10.163 1.00 94.06 112 GLU A CA 1
ATOM 862 C C . GLU A 1 112 ? 20.412 10.811 -10.128 1.00 94.06 112 GLU A C 1
ATOM 864 O O . GLU A 1 112 ? 19.807 10.725 -9.059 1.00 94.06 112 GLU A O 1
ATOM 869 N N . ALA A 1 113 ? 19.887 10.370 -11.275 1.00 93.69 113 ALA A N 1
ATOM 870 C CA . ALA A 1 113 ? 18.596 9.692 -11.312 1.00 93.69 113 ALA A CA 1
ATOM 871 C C . ALA A 1 113 ? 18.617 8.420 -10.452 1.00 93.69 113 ALA A C 1
ATOM 873 O O . ALA A 1 113 ? 17.659 8.157 -9.726 1.00 93.69 113 ALA A O 1
ATOM 874 N N . TYR A 1 114 ? 19.716 7.654 -10.487 1.00 95.88 114 TYR A N 1
ATOM 875 C CA . TYR A 1 114 ? 19.846 6.450 -9.667 1.00 95.88 114 TYR A CA 1
ATOM 876 C C . TYR A 1 114 ? 19.867 6.782 -8.173 1.00 95.88 114 TYR A C 1
ATOM 878 O O . TYR A 1 114 ? 19.188 6.127 -7.383 1.00 95.88 114 TYR A O 1
ATOM 886 N N . ARG A 1 115 ? 20.595 7.833 -7.781 1.00 95.44 115 ARG A N 1
ATOM 887 C CA . ARG A 1 115 ? 20.646 8.315 -6.398 1.00 95.44 115 ARG A CA 1
ATOM 888 C C . ARG A 1 115 ? 19.256 8.707 -5.894 1.00 95.44 115 ARG A C 1
ATOM 890 O O . ARG A 1 115 ? 18.848 8.245 -4.834 1.00 95.44 115 ARG A O 1
ATOM 897 N N . ILE A 1 116 ? 18.503 9.483 -6.676 1.00 95.31 116 ILE A N 1
ATOM 898 C CA . ILE A 1 116 ? 17.129 9.889 -6.338 1.00 95.31 116 ILE A CA 1
ATOM 899 C C . ILE A 1 116 ? 16.204 8.668 -6.218 1.00 95.31 116 ILE A C 1
ATOM 901 O O . ILE A 1 116 ? 15.433 8.568 -5.258 1.00 95.31 116 ILE A O 1
ATOM 905 N N . ALA A 1 117 ? 16.290 7.718 -7.155 1.00 94.56 117 ALA A N 1
ATOM 906 C CA . ALA A 1 117 ? 15.505 6.484 -7.113 1.00 94.56 117 ALA A CA 1
ATOM 907 C C . ALA A 1 117 ? 15.848 5.632 -5.878 1.00 94.56 117 ALA A C 1
ATOM 909 O O . ALA A 1 117 ? 14.953 5.101 -5.220 1.00 94.56 117 ALA A O 1
ATOM 910 N N . SER A 1 118 ? 17.133 5.545 -5.526 1.00 95.25 118 SER A N 1
ATOM 911 C CA . SER A 1 118 ? 17.619 4.843 -4.336 1.00 95.25 118 SER A CA 1
ATOM 912 C C . SER A 1 118 ? 17.104 5.483 -3.049 1.00 95.25 118 SER A C 1
ATOM 914 O O . SER A 1 118 ? 16.596 4.776 -2.180 1.00 95.25 118 SER A O 1
ATOM 916 N N . ASP A 1 119 ? 17.200 6.807 -2.924 1.00 94.44 119 ASP A N 1
ATOM 917 C CA . ASP A 1 119 ? 16.711 7.532 -1.749 1.00 94.44 119 ASP A CA 1
ATOM 918 C C . ASP A 1 119 ? 15.196 7.341 -1.586 1.00 94.44 119 ASP A C 1
ATOM 920 O O . ASP A 1 119 ? 14.718 7.004 -0.502 1.00 94.44 119 ASP A O 1
ATOM 924 N N . THR A 1 120 ? 14.446 7.456 -2.686 1.00 92.31 120 THR A N 1
ATOM 925 C CA . THR A 1 120 ? 12.990 7.237 -2.709 1.00 92.31 120 THR A CA 1
ATOM 926 C C . THR A 1 120 ? 12.628 5.819 -2.266 1.00 92.31 120 THR A C 1
ATOM 928 O O . THR A 1 120 ? 11.738 5.631 -1.433 1.00 92.31 120 THR A O 1
ATOM 931 N N . PHE A 1 121 ? 13.344 4.815 -2.779 1.00 93.38 121 PHE A N 1
ATOM 932 C CA . PHE A 1 121 ? 13.170 3.420 -2.388 1.00 93.38 121 PHE A CA 1
ATOM 933 C C . PHE A 1 121 ? 13.411 3.227 -0.886 1.00 93.38 121 PHE A C 1
ATOM 935 O O . PHE A 1 121 ? 12.531 2.725 -0.188 1.00 93.38 121 PHE A O 1
ATOM 942 N N . LEU A 1 122 ? 14.557 3.674 -0.365 1.00 92.75 122 LEU A N 1
ATOM 943 C CA . LEU A 1 122 ? 14.935 3.478 1.037 1.00 92.75 122 LEU A CA 1
ATOM 944 C C . LEU A 1 122 ? 13.994 4.189 2.021 1.00 92.75 122 LEU A C 1
ATOM 946 O O . LEU A 1 122 ? 13.668 3.622 3.066 1.00 92.75 122 LEU A O 1
ATOM 950 N N . VAL A 1 123 ? 13.526 5.395 1.689 1.00 90.62 123 VAL A N 1
ATOM 951 C CA . VAL A 1 123 ? 12.537 6.117 2.504 1.00 90.62 123 VAL A CA 1
ATOM 952 C C . VAL A 1 123 ? 11.215 5.348 2.557 1.00 90.62 123 VAL A C 1
ATOM 954 O O . VAL A 1 123 ? 10.694 5.114 3.647 1.00 90.62 123 VAL A O 1
ATOM 957 N N . GLY A 1 124 ? 10.705 4.883 1.411 1.00 87.75 124 GLY A N 1
ATOM 958 C CA . GLY A 1 124 ? 9.470 4.091 1.362 1.00 87.75 124 GLY A CA 1
ATOM 959 C C . GLY A 1 124 ? 9.565 2.782 2.153 1.00 87.75 124 GLY A C 1
ATOM 960 O O . GLY A 1 124 ? 8.615 2.385 2.839 1.00 87.75 124 GLY A O 1
ATOM 961 N N . LEU A 1 125 ? 10.736 2.139 2.130 1.00 88.00 125 LEU A N 1
ATOM 962 C CA . LEU A 1 125 ? 11.000 0.948 2.934 1.00 88.00 125 LEU A CA 1
ATOM 963 C C . LEU A 1 125 ? 10.960 1.222 4.430 1.00 88.00 125 LEU A C 1
ATOM 965 O O . LEU A 1 125 ? 10.396 0.428 5.183 1.00 88.00 125 LEU A O 1
ATOM 969 N N . LEU A 1 126 ? 11.562 2.328 4.862 1.00 89.25 126 LEU A N 1
ATOM 970 C CA . LEU A 1 126 ? 11.594 2.699 6.268 1.00 89.25 126 LEU A CA 1
ATOM 971 C C . LEU A 1 126 ? 10.179 2.942 6.801 1.00 89.25 126 LEU A C 1
ATOM 973 O O . LEU A 1 126 ? 9.831 2.406 7.852 1.00 89.25 126 LEU A O 1
ATOM 977 N N . SER A 1 127 ? 9.351 3.677 6.057 1.00 89.81 127 SER A N 1
ATOM 978 C CA . SER A 1 127 ? 7.947 3.902 6.415 1.00 89.81 127 SER A CA 1
ATOM 979 C C . SER A 1 127 ? 7.175 2.587 6.531 1.00 89.81 127 SER A C 1
ATOM 981 O O . SER A 1 127 ? 6.526 2.339 7.546 1.00 89.81 127 SER A O 1
ATOM 983 N N . SER A 1 128 ? 7.321 1.697 5.546 1.00 88.12 128 SER A N 1
ATOM 984 C CA . SER A 1 128 ? 6.676 0.376 5.556 1.00 88.12 128 SER A CA 1
ATOM 985 C C . SER A 1 128 ? 7.127 -0.482 6.746 1.00 88.12 128 SER A C 1
ATOM 987 O O . SER A 1 128 ? 6.311 -1.160 7.371 1.00 88.12 128 SER A O 1
ATOM 989 N N . ALA A 1 129 ? 8.415 -0.427 7.101 1.00 87.88 129 ALA A N 1
ATOM 990 C CA . ALA A 1 129 ? 8.980 -1.155 8.234 1.00 87.88 129 ALA A CA 1
ATOM 991 C C . ALA A 1 129 ? 8.454 -0.651 9.580 1.00 87.88 129 ALA A C 1
ATOM 993 O O . ALA A 1 129 ? 8.152 -1.453 10.457 1.00 87.88 129 ALA A O 1
ATOM 994 N N . ILE A 1 130 ? 8.329 0.668 9.747 1.00 89.56 130 ILE A N 1
ATOM 995 C CA . ILE A 1 130 ? 7.773 1.264 10.966 1.00 89.56 130 ILE A CA 1
ATOM 996 C C . ILE A 1 130 ? 6.333 0.789 11.163 1.00 89.56 130 ILE A C 1
ATOM 998 O O . ILE A 1 130 ? 5.992 0.341 12.252 1.00 89.56 130 ILE A O 1
ATOM 1002 N N . ILE A 1 131 ? 5.520 0.807 10.107 1.00 89.19 131 ILE A N 1
ATOM 1003 C CA . ILE A 1 131 ? 4.121 0.363 10.160 1.00 89.19 131 ILE A CA 1
ATOM 1004 C C . ILE A 1 131 ? 4.029 -1.129 10.495 1.00 89.19 131 ILE A C 1
ATOM 1006 O O . ILE A 1 131 ? 3.293 -1.510 11.405 1.00 89.19 131 ILE A O 1
ATOM 1010 N N . ALA A 1 132 ? 4.809 -1.972 9.809 1.00 87.06 132 ALA A N 1
ATOM 1011 C CA . ALA A 1 132 ? 4.851 -3.408 10.083 1.00 87.06 132 ALA A CA 1
ATOM 1012 C C . ALA A 1 132 ? 5.295 -3.700 11.525 1.00 87.06 132 ALA A C 1
ATOM 1014 O O . ALA A 1 132 ? 4.703 -4.539 12.204 1.00 87.06 132 ALA A O 1
ATOM 1015 N N . PHE A 1 133 ? 6.293 -2.972 12.026 1.00 89.25 133 PHE A N 1
ATOM 1016 C CA . PHE A 1 133 ? 6.746 -3.101 13.405 1.00 89.25 133 PHE A CA 1
ATOM 1017 C C . PHE A 1 133 ? 5.674 -2.648 14.404 1.00 89.25 133 PHE A C 1
ATOM 1019 O O . PHE A 1 133 ? 5.436 -3.336 15.392 1.00 89.25 133 PHE A O 1
ATOM 1026 N N . SER A 1 134 ? 4.984 -1.536 14.143 1.00 88.31 134 SER A N 1
ATOM 1027 C CA . SER A 1 134 ? 3.908 -1.037 15.005 1.00 88.31 134 SER A CA 1
ATOM 1028 C C . SER A 1 134 ? 2.713 -1.987 15.093 1.00 88.31 134 SER A C 1
ATOM 1030 O O . SER A 1 134 ? 2.117 -2.089 16.160 1.00 88.31 134 SER A O 1
ATOM 1032 N N . LEU A 1 135 ? 2.367 -2.682 14.006 1.00 85.12 135 LEU A N 1
ATOM 1033 C CA . LEU A 1 135 ? 1.229 -3.608 13.975 1.00 85.12 135 LEU A CA 1
ATOM 1034 C C . LEU A 1 135 ? 1.565 -4.992 14.531 1.00 85.12 135 LEU A C 1
ATOM 1036 O O . LEU A 1 135 ? 0.755 -5.601 15.221 1.00 85.12 135 LEU A O 1
ATOM 1040 N N . LEU A 1 136 ? 2.748 -5.503 14.200 1.00 87.44 136 LEU A N 1
ATOM 1041 C CA . LEU A 1 136 ? 3.062 -6.927 14.321 1.00 87.44 136 LEU A CA 1
ATOM 1042 C C . LEU A 1 136 ? 4.366 -7.201 15.074 1.00 87.44 136 LEU A C 1
ATOM 1044 O O . LEU A 1 136 ? 4.710 -8.358 15.300 1.00 87.44 136 LEU A O 1
ATOM 1048 N N . SER A 1 137 ? 5.128 -6.163 15.434 1.00 85.75 137 SER A N 1
ATOM 1049 C CA . SER A 1 137 ? 6.486 -6.283 15.990 1.00 85.75 137 SER A CA 1
ATOM 1050 C C . SER A 1 137 ? 7.456 -7.093 15.110 1.00 85.75 137 SER A C 1
ATOM 1052 O O . SER A 1 137 ? 8.486 -7.574 15.584 1.00 85.75 137 SER A O 1
ATOM 1054 N N . ILE A 1 138 ? 7.158 -7.222 13.811 1.00 76.56 138 ILE A N 1
ATOM 1055 C CA . ILE A 1 138 ? 8.024 -7.849 12.802 1.00 76.56 138 ILE A CA 1
ATOM 1056 C C . ILE A 1 138 ? 8.849 -6.791 12.066 1.00 76.56 138 ILE A C 1
ATOM 1058 O O . ILE A 1 138 ? 8.539 -5.607 12.131 1.00 76.56 138 ILE A O 1
ATOM 1062 N N . MET A 1 139 ? 9.889 -7.224 11.338 1.00 72.75 139 MET A N 1
ATOM 1063 C CA . MET A 1 139 ? 10.704 -6.362 10.464 1.00 72.75 139 MET A CA 1
ATOM 1064 C C . MET A 1 139 ? 11.162 -5.063 11.136 1.00 72.75 139 MET A C 1
ATOM 1066 O O . MET A 1 139 ? 10.667 -3.974 10.855 1.00 72.75 139 MET A O 1
ATOM 1070 N N . THR A 1 140 ? 12.169 -5.163 12.005 1.00 86.81 140 THR A N 1
ATOM 1071 C CA . THR A 1 140 ? 12.728 -3.955 12.622 1.00 86.81 140 THR A CA 1
ATOM 1072 C C . THR A 1 140 ? 13.203 -2.969 11.541 1.00 86.81 140 THR A C 1
ATOM 1074 O O . THR A 1 140 ? 13.834 -3.399 10.568 1.00 86.81 140 THR A O 1
ATOM 1077 N N . PRO A 1 141 ? 12.979 -1.651 11.711 1.00 86.62 141 PRO A N 1
ATOM 1078 C CA . PRO A 1 141 ? 13.410 -0.634 10.747 1.00 86.62 141 PRO A CA 1
ATOM 1079 C C . PRO A 1 141 ? 14.875 -0.776 10.317 1.00 86.62 141 PRO A C 1
ATOM 1081 O O . PRO A 1 141 ? 15.213 -0.618 9.147 1.00 86.62 141 PRO A O 1
ATOM 1084 N N . LYS A 1 142 ? 15.745 -1.173 11.255 1.00 86.06 142 LYS A N 1
ATOM 1085 C CA . LYS A 1 142 ? 17.164 -1.440 11.000 1.00 86.06 142 LYS A CA 1
ATOM 1086 C C . LYS A 1 142 ? 17.389 -2.613 10.042 1.00 86.06 142 LYS A C 1
ATOM 1088 O O . LYS A 1 142 ? 18.209 -2.496 9.136 1.00 86.06 142 LYS A O 1
ATOM 1093 N N . LEU A 1 143 ? 16.698 -3.738 10.239 1.00 83.69 143 LEU A N 1
ATOM 1094 C CA . LEU A 1 143 ? 16.831 -4.907 9.365 1.00 83.69 143 LEU A CA 1
ATOM 1095 C C . LEU A 1 143 ? 16.387 -4.567 7.941 1.00 83.69 143 LEU A C 1
ATOM 1097 O O . LEU A 1 143 ? 17.095 -4.872 6.982 1.00 83.69 143 LEU A O 1
ATOM 1101 N N . VAL A 1 144 ? 15.243 -3.893 7.823 1.00 84.50 144 VAL A N 1
ATOM 1102 C CA . VAL A 1 144 ? 14.685 -3.484 6.533 1.00 84.50 144 VAL A CA 1
ATOM 1103 C C . VAL A 1 144 ? 15.617 -2.525 5.805 1.00 84.50 144 VAL A C 1
ATOM 1105 O O . VAL A 1 144 ? 15.902 -2.728 4.626 1.00 84.50 144 VAL A O 1
ATOM 1108 N N . TRP A 1 145 ? 16.169 -1.545 6.521 1.00 86.56 145 TRP A N 1
ATOM 1109 C CA . TRP A 1 145 ? 17.172 -0.634 5.982 1.00 86.56 145 TRP A CA 1
ATOM 1110 C C . TRP A 1 145 ? 18.406 -1.373 5.460 1.00 86.56 145 TRP A C 1
ATOM 1112 O O . TRP A 1 145 ? 18.875 -1.091 4.362 1.00 86.56 145 TRP A O 1
ATOM 1122 N N . CYS A 1 146 ? 18.926 -2.353 6.204 1.00 87.94 146 CYS A N 1
ATOM 1123 C CA . CYS A 1 146 ? 20.068 -3.146 5.751 1.00 87.94 146 CYS A CA 1
ATOM 1124 C C . CYS A 1 146 ? 19.749 -3.953 4.483 1.00 87.94 146 CYS A C 1
ATOM 1126 O O . CYS A 1 146 ? 20.575 -4.001 3.574 1.00 87.94 146 CYS A O 1
ATOM 1128 N N . MET A 1 147 ? 18.565 -4.567 4.400 1.00 87.75 147 MET A N 1
ATOM 1129 C CA . MET A 1 147 ? 18.144 -5.328 3.218 1.00 87.75 147 MET A CA 1
ATOM 1130 C C . MET A 1 147 ? 17.935 -4.427 1.996 1.00 87.75 147 MET A C 1
ATOM 1132 O O . MET A 1 147 ? 18.449 -4.729 0.920 1.00 87.75 147 MET A O 1
ATOM 1136 N N . GLY A 1 148 ? 17.248 -3.296 2.165 1.00 90.25 148 GLY A N 1
ATOM 1137 C CA . GLY A 1 148 ? 17.090 -2.287 1.118 1.00 90.25 148 GLY A CA 1
ATOM 1138 C C . GLY A 1 148 ? 18.422 -1.684 0.678 1.00 90.25 148 GLY A C 1
ATOM 1139 O O . GLY A 1 148 ? 18.677 -1.518 -0.512 1.00 90.25 148 GLY A O 1
ATOM 1140 N N . GLY A 1 149 ? 19.320 -1.440 1.632 1.00 93.44 149 GLY A N 1
ATOM 1141 C CA . GLY A 1 149 ? 20.679 -0.982 1.372 1.00 93.44 149 GLY A CA 1
ATOM 1142 C C . GLY A 1 149 ? 21.457 -1.949 0.483 1.00 93.44 149 GLY A C 1
ATOM 1143 O O . GLY A 1 149 ? 22.156 -1.501 -0.418 1.00 93.44 149 GLY A O 1
ATOM 1144 N N . GLN A 1 150 ? 21.296 -3.267 0.652 1.00 94.75 150 GLN A N 1
ATOM 1145 C CA . GLN A 1 150 ? 21.926 -4.238 -0.252 1.00 94.75 150 GLN A CA 1
ATOM 1146 C C . GLN A 1 150 ? 21.387 -4.150 -1.683 1.00 94.75 150 GLN A C 1
ATOM 1148 O O . GLN A 1 150 ? 22.178 -4.218 -2.620 1.00 94.75 150 GLN A O 1
ATOM 1153 N N . VAL A 1 151 ? 20.076 -3.956 -1.867 1.00 95.50 151 VAL A N 1
ATOM 1154 C CA . VAL A 1 151 ? 19.485 -3.741 -3.202 1.00 95.50 151 VAL A CA 1
ATOM 1155 C C . VAL A 1 151 ? 20.073 -2.478 -3.840 1.00 95.50 151 VAL A C 1
ATOM 1157 O O . VAL A 1 151 ? 20.538 -2.518 -4.978 1.00 95.50 151 VAL A O 1
ATOM 1160 N N . SER A 1 152 ? 20.099 -1.373 -3.089 1.00 95.81 152 SER A N 1
ATOM 1161 C CA . SER A 1 152 ? 20.648 -0.092 -3.546 1.00 95.81 152 SER A CA 1
ATOM 1162 C C . SER A 1 152 ? 22.138 -0.195 -3.904 1.00 95.81 152 SER A C 1
ATOM 1164 O O . SER A 1 152 ? 22.560 0.275 -4.961 1.00 95.81 152 SER A O 1
ATOM 1166 N N . LEU A 1 153 ? 22.942 -0.878 -3.088 1.00 96.19 153 LEU A N 1
ATOM 1167 C CA . LEU A 1 153 ? 24.362 -1.091 -3.371 1.00 96.19 153 LEU A CA 1
ATOM 1168 C C . LEU A 1 153 ? 24.580 -1.991 -4.593 1.00 96.19 153 LEU A C 1
ATOM 1170 O O . LEU A 1 153 ? 25.459 -1.708 -5.408 1.00 96.19 153 LEU A O 1
ATOM 1174 N N . ALA A 1 154 ? 23.774 -3.043 -4.757 1.00 96.56 154 ALA A N 1
ATOM 1175 C CA . ALA A 1 154 ? 23.854 -3.917 -5.923 1.00 96.56 154 ALA A CA 1
ATOM 1176 C C . ALA A 1 154 ? 23.534 -3.156 -7.220 1.00 96.56 154 ALA A C 1
ATOM 1178 O O . ALA A 1 154 ? 24.255 -3.297 -8.207 1.00 96.56 154 ALA A O 1
ATOM 1179 N N . GLY A 1 155 ? 22.517 -2.289 -7.221 1.00 95.94 155 GLY A N 1
ATOM 1180 C CA . GLY A 1 155 ? 22.219 -1.461 -8.392 1.00 95.94 155 GLY A CA 1
ATOM 1181 C C . GLY A 1 155 ? 23.282 -0.386 -8.641 1.00 95.94 155 GLY A C 1
ATOM 1182 O O . GLY A 1 155 ? 23.663 -0.162 -9.789 1.00 95.94 155 GLY A O 1
ATOM 1183 N N . GLN A 1 156 ? 23.878 0.184 -7.586 1.00 96.19 156 GLN A N 1
ATOM 1184 C CA . GLN A 1 156 ? 25.001 1.118 -7.716 1.00 96.19 156 GLN A CA 1
ATOM 1185 C C . GLN A 1 156 ? 26.224 0.442 -8.354 1.00 96.19 156 GLN A C 1
ATOM 1187 O O . GLN A 1 156 ? 26.955 1.072 -9.124 1.00 96.19 156 GLN A O 1
ATOM 1192 N N . ALA A 1 157 ? 26.453 -0.843 -8.067 1.00 95.12 157 ALA A N 1
ATOM 1193 C CA . ALA A 1 157 ? 27.512 -1.619 -8.702 1.00 95.12 157 ALA A CA 1
ATOM 1194 C C . ALA A 1 157 ? 27.272 -1.773 -10.213 1.00 95.12 157 ALA A C 1
ATOM 1196 O O . ALA A 1 157 ? 28.210 -1.605 -10.994 1.00 95.12 157 ALA A O 1
ATOM 1197 N N . VAL A 1 158 ? 26.024 -2.007 -10.638 1.00 95.62 158 VAL A N 1
ATOM 1198 C CA . VAL A 1 158 ? 25.650 -2.057 -12.063 1.00 95.62 158 VAL A CA 1
ATOM 1199 C C . VAL A 1 158 ? 25.878 -0.707 -12.742 1.00 95.62 158 VAL A C 1
ATOM 1201 O O . VAL A 1 158 ? 26.538 -0.642 -13.782 1.00 95.62 158 VAL A O 1
ATOM 1204 N N . VAL A 1 159 ? 25.400 0.375 -12.124 1.00 95.19 159 VAL A N 1
ATOM 1205 C CA . VAL A 1 159 ? 25.600 1.760 -12.582 1.00 95.19 159 VAL A CA 1
ATOM 1206 C C . VAL A 1 159 ? 27.086 2.059 -12.779 1.00 95.19 159 VAL A C 1
ATOM 1208 O O . VAL A 1 159 ? 27.504 2.528 -13.840 1.00 95.19 159 VAL A O 1
ATOM 1211 N N . SER A 1 160 ? 27.905 1.705 -11.788 1.00 93.69 160 SER A N 1
ATOM 1212 C CA . SER A 1 160 ? 29.351 1.938 -11.810 1.00 93.69 160 SER A CA 1
ATOM 1213 C C . SER A 1 160 ? 30.053 1.106 -12.889 1.00 93.69 160 SER A C 1
ATOM 1215 O O . SER A 1 160 ? 30.893 1.630 -13.626 1.00 93.69 160 SER A O 1
ATOM 1217 N N . ALA A 1 161 ? 29.696 -0.176 -13.025 1.00 93.62 161 ALA A N 1
ATOM 1218 C CA . ALA A 1 161 ? 30.247 -1.067 -14.045 1.00 93.62 161 ALA A CA 1
ATOM 1219 C C . ALA A 1 161 ? 29.951 -0.551 -15.462 1.00 93.62 161 ALA A C 1
ATOM 1221 O O . ALA A 1 161 ? 30.846 -0.490 -16.303 1.00 93.62 161 ALA A O 1
ATOM 1222 N N . ARG A 1 162 ? 28.719 -0.098 -15.716 1.00 92.06 162 ARG A N 1
ATOM 1223 C CA . ARG A 1 162 ? 28.338 0.508 -16.999 1.00 92.06 162 ARG A CA 1
ATOM 1224 C C . ARG A 1 162 ? 29.080 1.815 -17.265 1.00 92.06 162 ARG A C 1
ATOM 1226 O O . ARG A 1 162 ? 29.654 1.970 -18.339 1.00 92.06 162 ARG A O 1
ATOM 1233 N N . ARG A 1 163 ? 29.118 2.732 -16.290 1.00 91.50 163 ARG A N 1
ATOM 1234 C CA . ARG A 1 163 ? 29.788 4.038 -16.437 1.00 91.50 163 ARG A CA 1
ATOM 1235 C C . ARG A 1 163 ? 31.267 3.892 -16.791 1.00 91.50 163 ARG A C 1
ATOM 1237 O O . ARG A 1 163 ? 31.798 4.664 -17.581 1.00 91.50 163 ARG A O 1
ATOM 1244 N N . THR A 1 164 ? 31.934 2.920 -16.180 1.00 92.56 164 THR A N 1
ATOM 1245 C CA . THR A 1 164 ? 33.370 2.669 -16.376 1.00 92.56 164 THR A CA 1
ATOM 1246 C C . THR A 1 164 ? 33.689 1.841 -17.619 1.00 92.56 164 THR A C 1
ATOM 1248 O O . THR A 1 164 ? 34.864 1.647 -17.919 1.00 92.56 164 THR A O 1
ATOM 1251 N N . GLY A 1 165 ? 32.677 1.361 -18.351 1.00 89.81 165 GLY A N 1
ATOM 1252 C CA . GLY A 1 165 ? 32.888 0.467 -19.488 1.00 89.81 165 GLY A CA 1
ATOM 1253 C C . GLY A 1 165 ? 33.510 -0.866 -19.069 1.00 89.81 165 GLY A C 1
ATOM 1254 O O . GLY A 1 165 ? 34.389 -1.381 -19.759 1.00 89.81 165 GLY A O 1
ATOM 1255 N N . ALA A 1 166 ? 33.099 -1.398 -17.913 1.00 90.88 166 ALA A N 1
ATOM 1256 C CA . ALA A 1 166 ? 33.578 -2.671 -17.392 1.00 90.88 166 ALA A CA 1
ATOM 1257 C C . ALA A 1 166 ? 33.400 -3.822 -18.397 1.00 90.88 166 ALA A C 1
ATOM 1259 O O . ALA A 1 166 ? 32.569 -3.769 -19.307 1.00 90.88 166 ALA A O 1
ATOM 1260 N N . SER A 1 167 ? 34.164 -4.902 -18.202 1.00 94.25 167 SER A N 1
ATOM 1261 C CA . SER A 1 167 ? 34.037 -6.099 -19.034 1.00 94.25 167 SER A CA 1
ATOM 1262 C C . SER A 1 167 ? 32.606 -6.644 -19.009 1.00 94.25 167 SER A C 1
ATOM 1264 O O . SER A 1 167 ? 31.907 -6.563 -17.995 1.00 94.25 167 SER A O 1
ATOM 1266 N N . SER A 1 168 ? 32.182 -7.260 -20.115 1.00 91.69 168 SER A N 1
ATOM 1267 C CA . SER A 1 168 ? 30.856 -7.883 -20.219 1.00 91.69 168 SER A CA 1
ATOM 1268 C C . SER A 1 168 ? 30.606 -8.913 -19.113 1.00 91.69 168 SER A C 1
ATOM 1270 O O . SER A 1 168 ? 29.495 -9.007 -18.604 1.00 91.69 168 SER A O 1
ATOM 1272 N N . GLN A 1 169 ? 31.650 -9.632 -18.689 1.00 94.88 169 GLN A N 1
ATOM 1273 C CA . GLN A 1 169 ? 31.593 -10.578 -17.574 1.00 94.88 169 GLN A CA 1
ATOM 1274 C C . GLN A 1 169 ? 31.294 -9.889 -16.237 1.00 94.88 169 GLN A C 1
ATOM 1276 O O . GLN A 1 169 ? 30.432 -10.356 -15.497 1.00 94.88 169 GLN A O 1
ATOM 1281 N N . LEU A 1 170 ? 31.969 -8.773 -15.928 1.00 92.75 170 LEU A N 1
ATOM 1282 C CA . LEU A 1 170 ? 31.747 -8.043 -14.677 1.00 92.75 170 LEU A CA 1
ATOM 1283 C C . LEU A 1 170 ? 30.364 -7.384 -14.653 1.00 92.75 170 LEU A C 1
ATOM 1285 O O . LEU A 1 170 ? 29.683 -7.426 -13.631 1.00 92.75 170 LEU A O 1
ATOM 1289 N N . LEU A 1 171 ? 29.935 -6.818 -15.784 1.00 93.12 171 LEU A N 1
ATOM 1290 C CA . LEU A 1 171 ? 28.599 -6.247 -15.918 1.00 93.12 171 LEU A CA 1
ATOM 1291 C C . LEU A 1 171 ? 27.509 -7.316 -15.750 1.00 93.12 171 LEU A C 1
ATOM 1293 O O . LEU A 1 171 ? 26.547 -7.079 -15.023 1.00 93.12 171 LEU A O 1
ATOM 1297 N N . SER A 1 172 ? 27.681 -8.493 -16.364 1.00 94.12 172 SER A N 1
ATOM 1298 C CA . SER A 1 172 ? 26.761 -9.626 -16.190 1.00 94.12 172 SER A CA 1
ATOM 1299 C C . SER A 1 172 ? 26.680 -10.043 -14.726 1.00 94.12 172 SER A C 1
ATOM 1301 O O . SER A 1 172 ? 25.591 -10.092 -14.171 1.00 94.12 172 SER A O 1
ATOM 1303 N N . ALA A 1 173 ? 27.826 -10.243 -14.068 1.00 95.81 173 ALA A N 1
ATOM 1304 C CA . ALA A 1 173 ? 27.864 -10.646 -12.666 1.00 95.81 173 ALA A CA 1
ATOM 1305 C C . ALA A 1 173 ? 27.196 -9.617 -11.733 1.00 95.81 173 ALA A C 1
ATOM 1307 O O . ALA A 1 173 ? 26.485 -9.998 -10.803 1.00 95.81 173 ALA A O 1
ATOM 1308 N N . ALA A 1 174 ? 27.389 -8.317 -11.984 1.00 95.50 174 ALA A N 1
ATOM 1309 C CA . ALA A 1 174 ? 26.729 -7.255 -11.225 1.00 95.50 174 ALA A CA 1
ATOM 1310 C C . ALA A 1 174 ? 25.204 -7.258 -11.438 1.00 95.50 174 ALA A C 1
ATOM 1312 O O . ALA A 1 174 ? 24.452 -7.135 -10.470 1.00 95.50 174 ALA A O 1
ATOM 1313 N N . SER A 1 175 ? 24.743 -7.444 -12.681 1.00 94.81 175 SER A N 1
ATOM 1314 C CA . SER A 1 175 ? 23.313 -7.569 -12.993 1.00 94.81 175 SER A CA 1
ATOM 1315 C C . SER A 1 175 ? 22.690 -8.804 -12.343 1.00 94.81 175 SER A C 1
ATOM 1317 O O . SER A 1 175 ? 21.639 -8.689 -11.715 1.00 94.81 175 SER A O 1
ATOM 1319 N N . ASP A 1 176 ? 23.356 -9.957 -12.420 1.00 95.94 176 ASP A N 1
ATOM 1320 C CA . ASP A 1 176 ? 22.887 -11.207 -11.814 1.00 95.94 176 ASP A CA 1
ATOM 1321 C C . ASP A 1 176 ? 22.769 -11.076 -10.287 1.00 95.94 176 ASP A C 1
ATOM 1323 O O . ASP A 1 176 ? 21.804 -11.552 -9.679 1.00 95.94 176 ASP A O 1
ATOM 1327 N N . HIS A 1 177 ? 23.728 -10.384 -9.659 1.00 95.69 177 HIS A N 1
ATOM 1328 C CA . HIS A 1 177 ? 23.689 -10.085 -8.231 1.00 95.69 177 HIS A CA 1
ATOM 1329 C C . HIS A 1 177 ? 22.525 -9.154 -7.868 1.00 95.69 177 HIS A C 1
ATOM 1331 O O . HIS A 1 177 ? 21.791 -9.449 -6.923 1.00 95.69 177 HIS A O 1
ATOM 1337 N N . LEU A 1 178 ? 22.307 -8.076 -8.631 1.00 96.19 178 LEU A N 1
ATOM 1338 C CA . LEU A 1 178 ? 21.154 -7.193 -8.442 1.00 96.19 178 LEU A CA 1
ATOM 1339 C C . LEU A 1 178 ? 19.841 -7.976 -8.531 1.00 96.19 178 LEU A C 1
ATOM 1341 O O . LEU A 1 178 ? 19.005 -7.866 -7.636 1.00 96.19 178 LEU A O 1
ATOM 1345 N N . ASP A 1 179 ? 19.666 -8.809 -9.557 1.00 95.38 179 ASP A N 1
ATOM 1346 C CA . ASP A 1 179 ? 18.444 -9.598 -9.716 1.00 95.38 179 ASP A CA 1
ATOM 1347 C C . ASP A 1 179 ? 18.242 -10.613 -8.585 1.00 95.38 179 ASP A C 1
ATOM 1349 O O . ASP A 1 179 ? 17.101 -10.866 -8.191 1.00 95.38 179 ASP A O 1
ATOM 1353 N N . LEU A 1 180 ? 19.319 -11.182 -8.035 1.00 95.50 180 LEU A N 1
ATOM 1354 C CA . LEU A 1 180 ? 19.250 -12.067 -6.872 1.00 95.50 180 LEU A CA 1
ATOM 1355 C C . LEU A 1 180 ? 18.765 -11.326 -5.618 1.00 95.50 180 LEU A C 1
ATOM 1357 O O . LEU A 1 180 ? 17.807 -11.769 -4.980 1.00 95.50 180 LEU A O 1
ATOM 1361 N N . VAL A 1 181 ? 19.399 -10.203 -5.270 1.00 95.06 181 VAL A N 1
ATOM 1362 C CA . VAL A 1 181 ? 19.047 -9.428 -4.066 1.00 95.06 181 VAL A CA 1
ATOM 1363 C C . VAL A 1 181 ? 17.642 -8.832 -4.205 1.00 95.06 181 VAL A C 1
ATOM 1365 O O . VAL A 1 181 ? 16.864 -8.853 -3.251 1.00 95.06 181 VAL A O 1
ATOM 1368 N N . LYS A 1 182 ? 17.266 -8.397 -5.415 1.00 93.62 182 LYS A N 1
ATOM 1369 C CA . LYS A 1 182 ? 15.915 -7.930 -5.753 1.00 93.62 182 LYS A CA 1
ATOM 1370 C C . LYS A 1 182 ? 14.856 -9.002 -5.517 1.00 93.62 182 LYS A C 1
ATOM 1372 O O . LYS A 1 182 ? 13.821 -8.710 -4.920 1.00 93.62 182 LYS A O 1
ATOM 1377 N N . ARG A 1 183 ? 15.098 -10.237 -5.971 1.00 93.56 183 ARG A N 1
ATOM 1378 C CA . ARG A 1 183 ? 14.184 -11.370 -5.746 1.00 93.56 183 ARG A CA 1
ATOM 1379 C C . ARG A 1 183 ? 14.003 -11.642 -4.255 1.00 93.56 183 ARG A C 1
ATOM 1381 O O . ARG A 1 183 ? 12.876 -11.673 -3.781 1.00 93.56 183 ARG A O 1
ATOM 1388 N N . HIS A 1 184 ? 15.099 -11.712 -3.501 1.00 91.00 184 HIS A N 1
ATOM 1389 C CA . HIS A 1 184 ? 15.029 -11.915 -2.052 1.00 91.00 184 HIS A CA 1
ATOM 1390 C C . HIS A 1 184 ? 14.251 -10.798 -1.333 1.00 91.00 184 HIS A C 1
ATOM 1392 O O . HIS A 1 184 ? 13.442 -11.068 -0.443 1.00 91.00 184 HIS A O 1
ATOM 1398 N N . TRP A 1 185 ? 14.470 -9.542 -1.731 1.00 90.69 185 TRP A N 1
ATOM 1399 C CA . TRP A 1 185 ? 13.705 -8.407 -1.223 1.00 90.69 185 TRP A CA 1
ATOM 1400 C C . TRP A 1 185 ? 12.210 -8.526 -1.552 1.00 90.69 185 TRP A C 1
ATOM 1402 O O . TRP A 1 185 ? 11.380 -8.363 -0.661 1.00 90.69 185 TRP A O 1
ATOM 1412 N N . THR A 1 186 ? 11.879 -8.845 -2.805 1.00 91.25 186 THR A N 1
ATOM 1413 C CA . THR A 1 186 ? 10.498 -9.001 -3.291 1.00 91.25 186 THR A CA 1
ATOM 1414 C C . THR A 1 186 ? 9.741 -10.032 -2.462 1.00 91.25 186 THR A C 1
ATOM 1416 O O . THR A 1 186 ? 8.690 -9.718 -1.908 1.00 91.25 186 THR A O 1
ATOM 1419 N N . ASP A 1 187 ? 10.326 -11.216 -2.272 1.00 90.56 187 ASP A N 1
ATOM 1420 C CA . ASP A 1 187 ? 9.711 -12.276 -1.476 1.00 90.56 187 ASP A CA 1
ATOM 1421 C C . ASP A 1 187 ? 9.498 -11.844 -0.015 1.00 90.56 187 ASP A C 1
ATOM 1423 O O . ASP A 1 187 ? 8.518 -12.217 0.629 1.00 90.56 187 ASP A O 1
ATOM 1427 N N . CYS A 1 188 ? 10.438 -11.084 0.557 1.00 88.38 188 CYS A N 1
ATOM 1428 C CA . CYS A 1 188 ? 10.306 -10.561 1.916 1.00 88.38 188 CYS A CA 1
ATOM 1429 C C . CYS A 1 188 ? 9.174 -9.532 2.010 1.00 88.38 188 CYS A C 1
ATOM 1431 O O . CYS A 1 188 ? 8.330 -9.645 2.896 1.00 88.38 188 CYS A O 1
ATOM 1433 N N . ALA A 1 189 ? 9.124 -8.581 1.077 1.00 88.94 189 ALA A N 1
ATOM 1434 C CA . ALA A 1 189 ? 8.096 -7.551 1.022 1.00 88.94 189 ALA A CA 1
ATOM 1435 C C . ALA A 1 189 ? 6.689 -8.149 0.856 1.00 88.94 189 ALA A C 1
ATOM 1437 O O . ALA A 1 189 ? 5.758 -7.723 1.539 1.00 88.94 189 ALA A O 1
ATOM 1438 N N . GLU A 1 190 ? 6.529 -9.167 0.007 1.00 90.12 190 GLU A N 1
ATOM 1439 C CA . GLU A 1 190 ? 5.251 -9.863 -0.182 1.00 90.12 190 GLU A CA 1
ATOM 1440 C C . GLU A 1 190 ? 4.804 -10.623 1.068 1.00 90.12 190 GLU A C 1
ATOM 1442 O O . GLU A 1 190 ? 3.653 -10.485 1.484 1.00 90.12 190 GLU A O 1
ATOM 1447 N N . ARG A 1 191 ? 5.706 -11.370 1.723 1.00 89.44 191 ARG A N 1
ATOM 1448 C CA . ARG A 1 191 ? 5.382 -12.052 2.990 1.00 89.44 191 ARG A CA 1
ATOM 1449 C C . ARG A 1 191 ? 4.936 -11.061 4.059 1.00 89.44 191 ARG A C 1
ATOM 1451 O O . ARG A 1 191 ? 3.948 -11.304 4.744 1.00 89.44 191 ARG A O 1
ATOM 1458 N N . THR A 1 192 ? 5.631 -9.936 4.182 1.00 90.31 192 THR A N 1
ATOM 1459 C CA . THR A 1 192 ? 5.271 -8.897 5.149 1.00 90.31 192 THR A CA 1
ATOM 1460 C C . THR A 1 192 ? 3.936 -8.263 4.824 1.00 90.31 192 THR A C 1
ATOM 1462 O O . THR A 1 192 ? 3.139 -8.075 5.735 1.00 90.31 192 THR A O 1
ATOM 1465 N N . ARG A 1 193 ? 3.655 -7.981 3.545 1.00 91.69 193 ARG A N 1
ATOM 1466 C CA . ARG A 1 193 ? 2.334 -7.502 3.127 1.00 91.69 193 ARG A CA 1
ATOM 1467 C C . ARG A 1 193 ? 1.241 -8.468 3.571 1.00 91.69 193 ARG A C 1
ATOM 1469 O O . ARG A 1 193 ? 0.272 -8.027 4.164 1.00 91.69 193 ARG A O 1
ATOM 1476 N N . ASN A 1 194 ? 1.420 -9.769 3.350 1.00 90.88 194 ASN A N 1
ATOM 1477 C CA . ASN A 1 194 ? 0.416 -10.766 3.723 1.00 90.88 194 ASN A CA 1
ATOM 1478 C C . ASN A 1 194 ? 0.144 -10.800 5.232 1.00 90.88 194 ASN A C 1
ATOM 1480 O O . ASN A 1 194 ? -1.014 -10.923 5.623 1.00 90.88 194 ASN A O 1
ATOM 1484 N N . LEU A 1 195 ? 1.191 -10.666 6.053 1.00 92.06 195 LEU A N 1
ATOM 1485 C CA . LEU A 1 195 ? 1.064 -10.591 7.510 1.00 92.06 195 LEU A CA 1
ATOM 1486 C C . LEU A 1 195 ? 0.385 -9.289 7.951 1.00 92.06 195 LEU A C 1
ATOM 1488 O O . LEU A 1 195 ? -0.478 -9.308 8.821 1.00 92.06 195 LEU A O 1
ATOM 1492 N N . VAL A 1 196 ? 0.755 -8.156 7.347 1.00 92.62 196 VAL A N 1
ATOM 1493 C CA . VAL A 1 196 ? 0.121 -6.855 7.614 1.00 92.62 196 VAL A CA 1
ATOM 1494 C C . VAL A 1 196 ? -1.359 -6.889 7.239 1.00 92.62 196 VAL A C 1
ATOM 1496 O O . VAL A 1 196 ? -2.180 -6.406 8.010 1.00 92.62 196 VAL A O 1
ATOM 1499 N N . ASP A 1 197 ? -1.709 -7.514 6.116 1.00 92.75 197 ASP A N 1
ATOM 1500 C CA . ASP A 1 197 ? -3.097 -7.689 5.687 1.00 92.75 197 ASP A CA 1
ATOM 1501 C C . ASP A 1 197 ? -3.908 -8.544 6.670 1.00 92.75 197 ASP A C 1
ATOM 1503 O O . ASP A 1 197 ? -5.079 -8.265 6.884 1.00 92.75 197 ASP A O 1
ATOM 1507 N N . GLU A 1 198 ? -3.298 -9.557 7.295 1.00 91.25 198 GLU A N 1
ATOM 1508 C CA . GLU A 1 198 ? -3.944 -10.368 8.345 1.00 91.25 198 GLU A CA 1
ATOM 1509 C C . GLU A 1 198 ? -4.136 -9.604 9.660 1.00 91.25 198 GLU A C 1
ATOM 1511 O O . GLU A 1 198 ? -5.042 -9.911 10.430 1.00 91.25 198 GLU A O 1
ATOM 1516 N N . ALA A 1 199 ? -3.281 -8.620 9.936 1.00 91.44 199 ALA A N 1
ATOM 1517 C CA . ALA A 1 199 ? -3.322 -7.841 11.170 1.00 91.44 199 ALA A CA 1
ATOM 1518 C C . ALA A 1 199 ? -4.350 -6.703 11.141 1.00 91.44 199 ALA A C 1
ATOM 1520 O O . ALA A 1 199 ? -4.689 -6.142 12.185 1.00 91.44 199 ALA A O 1
ATOM 1521 N N . VAL A 1 200 ? -4.782 -6.302 9.948 1.00 92.38 200 VAL A N 1
ATOM 1522 C CA . VAL A 1 200 ? -5.614 -5.121 9.728 1.00 92.38 200 VAL A CA 1
ATOM 1523 C C . VAL A 1 200 ? -7.054 -5.541 9.459 1.00 92.38 200 VAL A C 1
ATOM 1525 O O . VAL A 1 200 ? -7.313 -6.482 8.721 1.00 92.38 200 VAL A O 1
ATOM 1528 N N . ASP A 1 201 ? -8.009 -4.797 10.021 1.00 91.88 201 ASP A N 1
ATOM 1529 C CA . ASP A 1 201 ? -9.429 -4.992 9.721 1.00 91.88 201 ASP A CA 1
ATOM 1530 C C . ASP A 1 201 ? -9.710 -4.741 8.229 1.00 91.88 201 ASP A C 1
ATOM 1532 O O . ASP A 1 201 ? -9.509 -3.632 7.719 1.00 91.88 201 ASP A O 1
ATOM 1536 N N . ALA A 1 202 ? -10.189 -5.773 7.529 1.00 93.94 202 ALA A N 1
ATOM 1537 C CA . ALA A 1 202 ? -10.408 -5.738 6.086 1.00 93.94 202 ALA A CA 1
ATOM 1538 C C . ALA A 1 202 ? -11.405 -4.642 5.674 1.00 93.94 202 ALA A C 1
ATOM 1540 O O . ALA A 1 202 ? -11.195 -3.951 4.676 1.00 93.94 202 ALA A O 1
ATOM 1541 N N . ASN A 1 203 ? -12.468 -4.428 6.456 1.00 93.31 203 ASN A N 1
ATOM 1542 C CA . ASN A 1 203 ? -13.478 -3.407 6.174 1.00 93.31 203 ASN A CA 1
ATOM 1543 C C . ASN A 1 203 ? -12.887 -1.993 6.288 1.00 93.31 203 ASN A C 1
ATOM 1545 O O . ASN A 1 203 ? -13.017 -1.184 5.366 1.00 93.31 203 ASN A O 1
ATOM 1549 N N . ALA A 1 204 ? -12.174 -1.707 7.377 1.00 93.00 204 ALA A N 1
ATOM 1550 C CA . ALA A 1 204 ? -11.468 -0.448 7.568 1.00 93.00 204 ALA A CA 1
ATOM 1551 C C . ALA A 1 204 ? -10.418 -0.217 6.473 1.00 93.00 204 ALA A C 1
ATOM 1553 O O . ALA A 1 204 ? -10.303 0.903 5.971 1.00 93.00 204 ALA A O 1
ATOM 1554 N N . PHE A 1 205 ? -9.684 -1.257 6.063 1.00 96.06 205 PHE A N 1
ATOM 1555 C CA . PHE A 1 205 ? -8.716 -1.160 4.969 1.00 96.06 205 PHE A CA 1
ATOM 1556 C C . PHE A 1 205 ? -9.389 -0.814 3.639 1.00 96.06 205 PHE A C 1
ATOM 1558 O O . PHE A 1 205 ? -8.935 0.099 2.950 1.00 96.06 205 PHE A O 1
ATOM 1565 N N . ILE A 1 206 ? -10.493 -1.480 3.289 1.00 95.69 206 ILE A N 1
ATOM 1566 C CA . ILE A 1 206 ? -11.242 -1.198 2.056 1.00 95.69 206 ILE A CA 1
ATOM 1567 C C . ILE A 1 206 ? -11.777 0.241 2.062 1.00 95.69 206 ILE A C 1
ATOM 1569 O O . ILE A 1 206 ? -11.610 0.946 1.068 1.00 95.69 206 ILE A O 1
ATOM 1573 N N . LYS A 1 207 ? -12.326 0.719 3.186 1.00 95.06 207 LYS A N 1
ATOM 1574 C CA . LYS A 1 207 ? -12.760 2.122 3.339 1.00 95.06 207 LYS A CA 1
ATOM 1575 C C . LYS A 1 207 ? -11.604 3.113 3.204 1.00 95.06 207 LYS A C 1
ATOM 1577 O O . LYS A 1 207 ? -11.748 4.160 2.576 1.00 95.06 207 LYS A O 1
ATOM 1582 N N . ALA A 1 208 ? -10.442 2.793 3.771 1.00 95.19 208 ALA A N 1
ATOM 1583 C CA . ALA A 1 208 ? -9.252 3.624 3.621 1.00 95.19 208 ALA A CA 1
ATOM 1584 C C . ALA A 1 208 ? -8.790 3.683 2.154 1.00 95.19 208 ALA A C 1
ATOM 1586 O O . ALA A 1 208 ? -8.444 4.759 1.668 1.00 95.19 208 ALA A O 1
ATOM 1587 N N . GLN A 1 209 ? -8.832 2.560 1.429 1.00 96.44 209 GLN A N 1
ATOM 1588 C CA . GLN A 1 209 ? -8.526 2.523 -0.003 1.00 96.44 209 GLN A CA 1
ATOM 1589 C C . GLN A 1 209 ? -9.537 3.318 -0.833 1.00 96.44 209 GLN A C 1
ATOM 1591 O O . GLN A 1 209 ? -9.124 4.063 -1.716 1.00 96.44 209 GLN A O 1
ATOM 1596 N N . GLU A 1 210 ? -10.832 3.221 -0.531 1.00 95.50 210 GLU A N 1
ATOM 1597 C CA . GLU A 1 210 ? -11.888 4.014 -1.174 1.00 95.50 210 GLU A CA 1
ATOM 1598 C C . GLU A 1 210 ? -11.635 5.520 -1.016 1.00 95.50 210 GLU A C 1
ATOM 1600 O O . GLU A 1 210 ? -11.585 6.240 -2.012 1.00 95.50 210 GLU A O 1
ATOM 1605 N N . SER A 1 211 ? -11.370 5.985 0.210 1.00 94.81 211 SER A N 1
ATOM 1606 C CA . SER A 1 211 ? -11.032 7.390 0.485 1.00 94.81 211 SER A CA 1
ATOM 1607 C C . SER A 1 211 ? -9.831 7.863 -0.345 1.00 94.81 211 SER A C 1
ATOM 1609 O O . SER A 1 211 ? -9.835 8.965 -0.896 1.00 94.81 211 SER A O 1
ATOM 1611 N N . ARG A 1 212 ? -8.807 7.016 -0.506 1.00 94.50 212 ARG A N 1
ATOM 1612 C CA . ARG A 1 212 ? -7.641 7.343 -1.335 1.00 94.50 212 ARG A CA 1
ATOM 1613 C C . ARG A 1 212 ? -7.924 7.303 -2.835 1.00 94.50 212 ARG A C 1
ATOM 1615 O O . ARG A 1 212 ? -7.384 8.135 -3.551 1.00 94.50 212 ARG A O 1
ATOM 1622 N N . ILE A 1 213 ? -8.774 6.394 -3.310 1.00 95.25 213 ILE A N 1
ATOM 1623 C CA . ILE A 1 213 ? -9.216 6.361 -4.713 1.00 95.25 213 ILE A CA 1
ATOM 1624 C C . ILE A 1 213 ? -9.965 7.650 -5.066 1.00 95.25 213 ILE A C 1
ATOM 1626 O O . ILE A 1 213 ? -9.732 8.206 -6.138 1.00 95.25 213 ILE A O 1
ATOM 1630 N N . LEU A 1 214 ? -10.814 8.156 -4.167 1.00 95.44 214 LEU A N 1
ATOM 1631 C CA . LEU A 1 214 ? -11.497 9.439 -4.357 1.00 95.44 214 LEU A CA 1
ATOM 1632 C C . LEU A 1 214 ? -10.490 10.593 -4.467 1.00 95.44 214 LEU A C 1
ATOM 1634 O O . LEU A 1 214 ? -10.541 11.351 -5.429 1.00 95.44 214 LEU A O 1
ATOM 1638 N N . GLN A 1 215 ? -9.503 10.659 -3.568 1.00 94.69 215 GLN A N 1
ATOM 1639 C CA . GLN A 1 215 ? -8.439 11.673 -3.634 1.00 94.69 215 GLN A CA 1
ATOM 1640 C C . GLN A 1 215 ? -7.585 11.569 -4.905 1.00 94.69 215 GLN A C 1
ATOM 1642 O O . GLN A 1 215 ? -7.210 12.582 -5.492 1.00 94.69 215 GLN A O 1
ATOM 1647 N N . ASP A 1 216 ? -7.249 10.353 -5.340 1.00 93.88 216 ASP A N 1
ATOM 1648 C CA . ASP A 1 216 ? -6.505 10.148 -6.583 1.00 93.88 216 ASP A CA 1
ATOM 1649 C C . ASP A 1 216 ? -7.368 10.505 -7.813 1.00 93.88 216 ASP A C 1
ATOM 1651 O O . ASP A 1 216 ? -6.827 10.942 -8.830 1.00 93.88 216 ASP A O 1
ATOM 1655 N N . THR A 1 217 ? -8.700 10.393 -7.719 1.00 94.50 217 THR A N 1
ATOM 1656 C CA . THR A 1 217 ? -9.649 10.837 -8.757 1.00 94.50 217 THR A CA 1
ATOM 1657 C C . THR A 1 217 ? -9.682 12.360 -8.848 1.00 94.50 217 THR A C 1
ATOM 1659 O O . THR A 1 217 ? -9.440 12.894 -9.927 1.00 94.50 217 THR A O 1
ATOM 1662 N N . GLU A 1 218 ? -9.857 13.058 -7.723 1.00 95.31 218 GLU A N 1
ATOM 1663 C CA . GLU A 1 218 ? -9.794 14.527 -7.652 1.00 95.31 218 GLU A CA 1
ATOM 1664 C C . GLU A 1 218 ? -8.456 15.048 -8.200 1.00 95.31 218 GLU A C 1
ATOM 1666 O O . GLU A 1 218 ? -8.419 15.899 -9.086 1.00 95.31 218 GLU A O 1
ATOM 1671 N N . ARG A 1 219 ? -7.334 14.447 -7.773 1.00 93.31 219 ARG A N 1
ATOM 1672 C CA . ARG A 1 219 ? -6.003 14.793 -8.296 1.00 93.31 219 ARG A CA 1
ATOM 1673 C C . ARG A 1 219 ? -5.899 14.569 -9.804 1.00 93.31 219 ARG A C 1
ATOM 1675 O O . ARG A 1 219 ? -5.193 15.313 -10.489 1.00 93.31 219 ARG A O 1
ATOM 1682 N N . THR A 1 220 ? -6.545 13.528 -10.326 1.00 92.12 220 THR A N 1
ATOM 1683 C CA . THR A 1 220 ? -6.564 13.248 -11.766 1.00 92.12 220 THR A CA 1
ATOM 1684 C C . THR A 1 220 ? -7.313 14.346 -12.514 1.00 92.12 220 THR A C 1
ATOM 1686 O O . THR A 1 220 ? -6.785 14.844 -13.506 1.00 92.12 220 THR A O 1
ATOM 1689 N N . GLU A 1 221 ? -8.487 14.755 -12.031 1.00 93.69 221 GLU A N 1
ATOM 1690 C CA . GLU A 1 221 ? -9.290 15.840 -12.612 1.00 93.69 221 GLU A CA 1
ATOM 1691 C C . GLU A 1 221 ? -8.517 17.168 -12.613 1.00 93.69 221 GLU A C 1
ATOM 1693 O O . GLU A 1 221 ? -8.310 17.756 -13.677 1.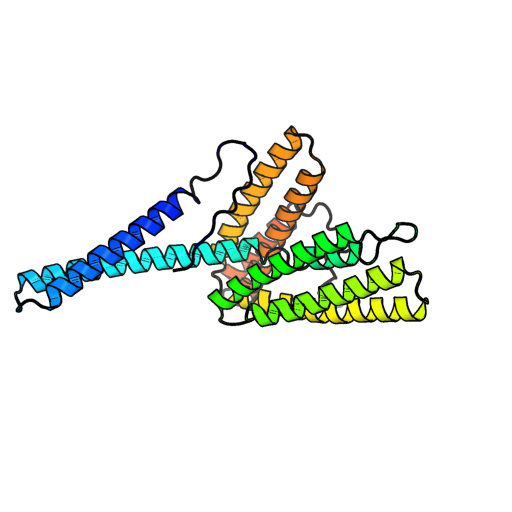00 93.69 221 GLU A O 1
ATOM 1698 N N . ASP A 1 222 ? -7.944 17.552 -11.468 1.00 94.69 222 ASP A N 1
ATOM 1699 C CA . ASP A 1 222 ? -7.097 18.745 -11.345 1.00 94.69 222 ASP A CA 1
ATOM 1700 C C . ASP A 1 222 ? -5.911 18.714 -12.324 1.00 94.69 222 ASP A C 1
ATOM 1702 O O . ASP A 1 222 ? -5.536 19.724 -12.928 1.00 94.69 222 ASP A O 1
ATOM 1706 N N . SER A 1 223 ? -5.297 17.541 -12.504 1.00 91.12 223 SER A N 1
ATOM 1707 C CA . SER A 1 223 ? -4.147 17.366 -13.398 1.00 91.12 223 SER A CA 1
ATOM 1708 C C . SER A 1 223 ? -4.529 17.435 -14.875 1.00 91.12 223 SER A C 1
ATOM 1710 O O . SER A 1 223 ? -3.716 17.875 -15.695 1.00 91.12 223 SER A O 1
ATOM 1712 N N . VAL A 1 224 ? -5.744 17.007 -15.229 1.00 91.75 224 VAL A N 1
ATOM 1713 C CA . VAL A 1 224 ? -6.294 17.154 -16.583 1.00 91.75 224 VAL A CA 1
ATOM 1714 C C . VAL A 1 224 ? -6.494 18.633 -16.897 1.00 91.75 224 VAL A C 1
ATOM 1716 O O . VAL A 1 224 ? -6.033 19.093 -17.947 1.00 91.75 224 VAL A O 1
ATOM 1719 N N . ASP A 1 225 ? -7.078 19.388 -15.969 1.00 94.69 225 ASP A N 1
ATOM 1720 C CA . ASP A 1 225 ? -7.288 20.830 -16.118 1.00 94.69 225 ASP A CA 1
ATOM 1721 C C . ASP A 1 225 ? -5.961 21.588 -16.255 1.00 94.69 225 ASP A C 1
ATOM 1723 O O . ASP A 1 225 ? -5.806 22.463 -17.113 1.00 94.69 225 ASP A O 1
ATOM 1727 N N . GLN A 1 226 ? -4.955 21.182 -15.478 1.00 93.88 226 GLN A N 1
ATOM 1728 C CA . GLN A 1 226 ? -3.595 21.726 -15.534 1.00 93.88 226 GLN A CA 1
ATOM 1729 C C . GLN A 1 226 ? -2.768 21.216 -16.727 1.00 93.88 226 GLN A C 1
ATOM 1731 O O . GLN A 1 226 ? -1.641 21.671 -16.928 1.00 93.88 226 GLN A O 1
ATOM 1736 N N . ARG A 1 227 ? -3.301 20.287 -17.535 1.00 91.75 227 ARG A N 1
ATOM 1737 C CA . ARG A 1 227 ? -2.611 19.648 -18.672 1.00 91.75 227 ARG A CA 1
ATOM 1738 C C . ARG A 1 227 ? -1.274 19.015 -18.278 1.00 91.75 227 ARG A C 1
ATOM 1740 O O . ARG A 1 227 ? -0.294 19.112 -19.017 1.00 91.75 227 ARG A O 1
ATOM 1747 N N . CYS A 1 228 ? -1.243 18.348 -17.128 1.00 91.75 228 CYS A N 1
ATOM 1748 C CA . CYS A 1 228 ? -0.070 17.650 -16.615 1.00 91.75 228 CYS A CA 1
ATOM 1749 C C . CYS A 1 228 ? -0.201 16.128 -16.845 1.00 91.75 228 CYS A C 1
ATOM 1751 O O . CYS A 1 228 ? -0.669 15.404 -15.961 1.00 91.75 228 CYS A O 1
ATOM 1753 N N . PRO A 1 229 ? 0.184 15.602 -18.028 1.00 88.50 229 PRO A N 1
ATOM 1754 C CA . PRO A 1 229 ? -0.061 14.202 -18.389 1.00 88.50 229 PRO A CA 1
ATOM 1755 C C . PRO A 1 229 ? 0.666 13.207 -17.477 1.00 88.50 229 PRO A C 1
ATOM 1757 O O . PRO A 1 229 ? 0.168 12.109 -17.249 1.00 88.50 229 PRO A O 1
ATOM 1760 N N . THR A 1 230 ? 1.819 13.582 -16.924 1.00 88.50 230 THR A N 1
ATOM 1761 C CA . THR A 1 230 ? 2.582 12.740 -15.993 1.00 88.50 230 THR A CA 1
ATOM 1762 C C . THR A 1 230 ? 1.811 12.495 -14.699 1.00 88.50 230 THR A C 1
ATOM 1764 O O . THR A 1 230 ? 1.693 11.351 -14.264 1.00 88.50 230 THR A O 1
ATOM 1767 N N . THR A 1 231 ? 1.218 13.536 -14.108 1.00 88.88 231 THR A N 1
ATOM 1768 C CA . THR A 1 231 ? 0.417 13.394 -12.885 1.00 88.88 231 THR A CA 1
ATOM 1769 C C . THR A 1 231 ? -0.880 12.626 -13.138 1.00 88.88 231 THR A C 1
ATOM 1771 O O . THR A 1 231 ? -1.284 11.839 -12.282 1.00 88.88 231 THR A O 1
ATOM 1774 N N . VAL A 1 232 ? -1.492 12.768 -14.321 1.00 89.75 232 VAL A N 1
ATOM 1775 C CA . VAL A 1 232 ? -2.650 11.951 -14.734 1.00 89.75 232 VAL A CA 1
ATOM 1776 C C . VAL A 1 232 ? -2.284 10.466 -14.769 1.00 89.75 232 VAL A C 1
ATOM 1778 O O . VAL A 1 232 ? -2.980 9.647 -14.170 1.00 89.75 232 VAL A O 1
ATOM 1781 N N . VAL A 1 233 ? -1.171 10.102 -15.414 1.00 90.50 233 VAL A N 1
ATOM 1782 C CA . VAL A 1 233 ? -0.709 8.703 -15.481 1.00 90.50 233 VAL A CA 1
ATOM 1783 C C . VAL A 1 233 ? -0.398 8.156 -14.088 1.00 90.50 233 VAL A C 1
ATOM 1785 O O . VAL A 1 233 ? -0.824 7.052 -13.752 1.00 90.50 233 VAL A O 1
ATOM 1788 N N . ASN A 1 234 ? 0.287 8.930 -13.247 1.00 88.88 234 ASN A N 1
ATOM 1789 C CA . ASN A 1 234 ? 0.625 8.497 -11.892 1.00 88.88 234 ASN A CA 1
ATOM 1790 C C . ASN A 1 234 ? -0.629 8.284 -11.030 1.00 88.88 234 ASN A C 1
ATOM 1792 O O . ASN A 1 234 ? -0.749 7.259 -10.366 1.00 88.88 234 ASN A O 1
ATOM 1796 N N . SER A 1 235 ? -1.583 9.216 -11.070 1.00 89.38 235 SER A N 1
ATOM 1797 C CA . SER A 1 235 ? -2.802 9.151 -10.249 1.00 89.38 235 SER A CA 1
ATOM 1798 C C . SER A 1 235 ? -3.726 8.017 -10.699 1.00 89.38 235 SER A C 1
ATOM 1800 O O . SER A 1 235 ? -4.214 7.250 -9.874 1.00 89.38 235 SER A O 1
ATOM 1802 N N . THR A 1 236 ? -3.884 7.820 -12.010 1.00 90.88 236 THR A N 1
ATOM 1803 C CA . THR A 1 236 ? -4.648 6.686 -12.561 1.00 90.88 236 THR A CA 1
ATOM 1804 C C . THR A 1 236 ? -3.990 5.335 -12.272 1.00 90.88 236 THR A C 1
ATOM 1806 O O . THR A 1 236 ? -4.684 4.368 -11.953 1.00 90.88 236 THR A O 1
ATOM 1809 N N . THR A 1 237 ? -2.654 5.267 -12.297 1.00 91.31 237 THR A N 1
ATOM 1810 C CA . THR A 1 237 ? -1.904 4.072 -11.878 1.00 91.31 237 THR A CA 1
ATOM 1811 C C . THR A 1 237 ? -2.144 3.766 -10.400 1.00 91.31 237 THR A C 1
ATOM 1813 O O . THR A 1 237 ? -2.426 2.618 -10.055 1.00 91.31 237 THR A O 1
ATOM 1816 N N . SER A 1 238 ? -2.115 4.782 -9.531 1.00 91.81 238 SER A N 1
ATOM 1817 C CA . SER A 1 238 ? -2.447 4.628 -8.111 1.00 91.81 238 SER A CA 1
ATOM 1818 C C . SER A 1 238 ? -3.863 4.087 -7.915 1.00 91.81 238 SER A C 1
ATOM 1820 O O . SER A 1 238 ? -4.024 3.104 -7.197 1.00 91.81 238 SER A O 1
ATOM 1822 N N . ILE A 1 239 ? -4.872 4.625 -8.613 1.00 93.62 239 ILE A N 1
ATOM 1823 C CA . ILE A 1 239 ? -6.254 4.109 -8.558 1.00 93.62 239 ILE A CA 1
ATOM 1824 C C . ILE A 1 239 ? -6.293 2.615 -8.907 1.00 93.62 239 ILE A C 1
ATOM 1826 O O . ILE A 1 239 ? -6.884 1.821 -8.172 1.00 93.62 239 ILE A O 1
ATOM 1830 N N . ALA A 1 240 ? -5.622 2.210 -9.989 1.00 91.88 240 ALA A N 1
ATOM 1831 C CA . ALA A 1 240 ? -5.582 0.812 -10.408 1.00 91.88 240 ALA A CA 1
ATOM 1832 C C . ALA A 1 240 ? -4.904 -0.091 -9.363 1.00 91.88 240 ALA A C 1
ATOM 1834 O O . ALA A 1 240 ? -5.388 -1.188 -9.075 1.00 91.88 240 ALA A O 1
ATOM 1835 N N . LEU A 1 241 ? -3.797 0.352 -8.765 1.00 93.12 241 LEU A N 1
ATOM 1836 C CA . LEU A 1 241 ? -3.099 -0.400 -7.720 1.00 93.12 241 LEU A CA 1
ATOM 1837 C C . LEU A 1 241 ? -3.961 -0.539 -6.459 1.00 93.12 241 LEU A C 1
ATOM 1839 O O . LEU A 1 241 ? -4.084 -1.640 -5.922 1.00 93.12 241 LEU A O 1
ATOM 1843 N N . ARG A 1 242 ? -4.634 0.534 -6.035 1.00 95.06 242 ARG A N 1
ATOM 1844 C CA . ARG A 1 242 ? -5.554 0.527 -4.887 1.00 95.06 242 ARG A CA 1
ATOM 1845 C C . ARG A 1 242 ? -6.743 -0.402 -5.110 1.00 95.06 242 ARG A C 1
ATOM 1847 O O . ARG A 1 242 ? -7.048 -1.223 -4.246 1.00 95.06 242 ARG A O 1
ATOM 1854 N N . ALA A 1 243 ? -7.356 -0.359 -6.292 1.00 94.00 243 ALA A N 1
ATOM 1855 C CA . ALA A 1 243 ? -8.428 -1.281 -6.662 1.00 94.00 243 ALA A CA 1
ATOM 1856 C C . ALA A 1 243 ? -7.953 -2.746 -6.634 1.00 94.00 243 ALA A C 1
ATOM 1858 O O . ALA A 1 243 ? -8.640 -3.615 -6.097 1.00 94.00 243 ALA A O 1
ATOM 1859 N N . ASN A 1 244 ? -6.745 -3.026 -7.134 1.00 92.69 244 ASN A N 1
ATOM 1860 C CA . ASN A 1 244 ? -6.155 -4.364 -7.060 1.00 92.69 244 ASN A CA 1
ATOM 1861 C C . ASN A 1 244 ? -5.915 -4.829 -5.619 1.00 92.69 244 ASN A C 1
ATOM 1863 O O . ASN A 1 244 ? -6.106 -6.006 -5.319 1.00 92.69 244 ASN A O 1
ATOM 1867 N N . ARG A 1 245 ? -5.542 -3.927 -4.711 1.00 94.44 245 ARG A N 1
ATOM 1868 C CA . ARG A 1 245 ? -5.394 -4.249 -3.287 1.00 94.44 245 ARG A CA 1
ATOM 1869 C C . ARG A 1 245 ? -6.722 -4.567 -2.614 1.00 94.44 245 ARG A C 1
ATOM 1871 O O . ARG A 1 245 ? -6.782 -5.538 -1.866 1.00 94.44 245 ARG A O 1
ATOM 1878 N N . VAL A 1 246 ? -7.783 -3.824 -2.931 1.00 95.06 246 VAL A N 1
ATOM 1879 C CA . VAL A 1 246 ? -9.150 -4.145 -2.481 1.00 95.06 246 VAL A CA 1
ATOM 1880 C C . VAL A 1 246 ? -9.553 -5.544 -2.949 1.00 95.06 246 VAL A C 1
ATOM 1882 O O . VAL A 1 246 ? -10.043 -6.335 -2.149 1.00 95.06 246 VAL A O 1
ATOM 1885 N N . LEU A 1 247 ? -9.284 -5.887 -4.215 1.00 93.94 247 LEU A N 1
ATOM 1886 C CA . LEU A 1 247 ? -9.553 -7.227 -4.745 1.00 93.94 247 LEU A CA 1
ATOM 1887 C C . LEU A 1 247 ? -8.776 -8.316 -3.994 1.00 93.94 247 LEU A C 1
ATOM 1889 O O . LEU A 1 247 ? -9.355 -9.342 -3.655 1.00 93.94 247 LEU A O 1
ATOM 1893 N N . GLN A 1 248 ? -7.482 -8.107 -3.736 1.00 92.88 248 GLN A N 1
ATOM 1894 C CA . GLN A 1 248 ? -6.642 -9.080 -3.029 1.00 92.88 248 GLN A CA 1
ATOM 1895 C C . GLN A 1 248 ? -7.150 -9.352 -1.609 1.00 92.88 248 GLN A C 1
ATOM 1897 O O . GLN A 1 248 ? -7.283 -10.512 -1.229 1.00 92.88 248 GLN A O 1
ATOM 1902 N N . VAL A 1 249 ? -7.478 -8.301 -0.850 1.00 93.94 249 VAL A N 1
ATOM 1903 C CA . VAL A 1 249 ? -8.009 -8.444 0.514 1.00 93.94 249 VAL A CA 1
ATOM 1904 C C . VAL A 1 249 ? -9.392 -9.095 0.504 1.00 93.94 249 VAL A C 1
ATOM 1906 O O . VAL A 1 249 ? -9.628 -10.013 1.278 1.00 93.94 249 VAL A O 1
ATOM 1909 N N . ALA A 1 250 ? -10.284 -8.698 -0.410 1.00 93.69 250 ALA A N 1
ATOM 1910 C CA . ALA A 1 250 ? -11.618 -9.291 -0.515 1.00 93.69 250 ALA A CA 1
ATOM 1911 C C . ALA A 1 250 ? -11.574 -10.792 -0.849 1.00 93.69 250 ALA A C 1
ATOM 1913 O O . ALA A 1 250 ? -12.320 -11.570 -0.263 1.00 93.69 250 ALA A O 1
ATOM 1914 N N . ILE A 1 251 ? -10.688 -11.211 -1.759 1.00 92.19 251 ILE A N 1
ATOM 1915 C CA . ILE A 1 251 ? -10.509 -12.632 -2.098 1.00 92.19 251 ILE A CA 1
ATOM 1916 C C . ILE A 1 251 ? -9.982 -13.403 -0.889 1.00 92.19 251 ILE A C 1
ATOM 1918 O O . ILE A 1 251 ? -10.549 -14.434 -0.535 1.00 92.19 251 ILE A O 1
ATOM 1922 N N . LYS A 1 252 ? -8.959 -12.875 -0.209 1.00 92.06 252 LYS A N 1
ATOM 1923 C CA . LYS A 1 252 ? -8.410 -13.497 1.001 1.00 92.06 252 LYS A CA 1
ATOM 1924 C C . LYS A 1 252 ? -9.471 -13.650 2.097 1.00 92.06 252 LYS A C 1
ATOM 1926 O O . LYS A 1 252 ? -9.534 -14.682 2.754 1.00 92.06 252 LYS A O 1
ATOM 1931 N N . GLU A 1 253 ? -10.350 -12.664 2.248 1.00 91.94 253 GLU A N 1
ATOM 1932 C CA . GLU A 1 253 ? -11.459 -12.728 3.201 1.00 91.94 253 GLU A CA 1
ATOM 1933 C C . GLU A 1 253 ? -12.469 -13.830 2.845 1.00 91.94 253 GLU A C 1
ATOM 1935 O O . GLU A 1 253 ? -12.954 -14.538 3.725 1.00 91.94 253 GLU A O 1
ATOM 1940 N N . THR A 1 254 ? -12.749 -14.041 1.551 1.00 94.06 254 THR A N 1
ATOM 1941 C CA . THR A 1 254 ? -13.594 -15.169 1.121 1.00 94.06 254 THR A CA 1
ATOM 1942 C C . THR A 1 254 ? -12.936 -16.529 1.328 1.00 94.06 254 THR A C 1
ATOM 1944 O O . THR A 1 254 ? -13.636 -17.480 1.654 1.00 94.06 254 THR A O 1
ATOM 1947 N N . GLU A 1 255 ? -11.613 -16.634 1.181 1.00 92.56 255 GLU A N 1
ATOM 1948 C CA . GLU A 1 255 ? -10.863 -17.874 1.437 1.00 92.56 255 GLU A CA 1
ATOM 1949 C C . GLU A 1 255 ? -10.872 -18.259 2.926 1.00 92.56 255 GLU A C 1
ATOM 1951 O O . GLU A 1 255 ? -10.792 -19.440 3.258 1.00 92.56 255 GLU A O 1
ATOM 1956 N N . ASN A 1 256 ? -11.011 -17.269 3.813 1.00 91.25 256 ASN A N 1
ATOM 1957 C CA . ASN A 1 256 ? -11.055 -17.450 5.264 1.00 91.25 256 ASN A CA 1
ATOM 1958 C C . ASN A 1 256 ? -12.474 -17.648 5.828 1.00 91.25 256 ASN A C 1
ATOM 1960 O O . ASN A 1 256 ? -12.619 -17.869 7.031 1.00 91.25 256 ASN A O 1
ATOM 1964 N N . SER A 1 257 ? -13.520 -17.547 5.001 1.00 93.62 257 SER A N 1
ATOM 1965 C CA . SER A 1 257 ? -14.914 -17.589 5.452 1.00 93.62 257 SER A CA 1
ATOM 1966 C C . SER A 1 257 ? -15.604 -18.901 5.083 1.00 93.62 257 SER A C 1
ATOM 1968 O O . SER A 1 257 ? -15.538 -19.365 3.947 1.00 93.62 257 SER A O 1
ATOM 1970 N N . GLU A 1 258 ? -16.325 -19.482 6.043 1.00 95.94 258 GLU A N 1
ATOM 1971 C CA . GLU A 1 258 ? -17.151 -20.681 5.839 1.00 95.94 258 GLU A CA 1
ATOM 1972 C C . GLU A 1 258 ? -18.605 -20.344 5.433 1.00 95.94 258 GLU A C 1
ATOM 1974 O O . GLU A 1 258 ? -19.381 -21.239 5.091 1.00 95.94 258 GLU A O 1
ATOM 1979 N N . ASP A 1 259 ? -19.003 -19.064 5.455 1.00 97.25 259 ASP A N 1
ATOM 1980 C CA . ASP A 1 259 ? -20.356 -18.625 5.088 1.00 97.25 259 ASP A CA 1
ATOM 1981 C C . ASP A 1 259 ? -20.499 -18.487 3.565 1.00 97.25 259 ASP A C 1
ATOM 1983 O O . ASP A 1 259 ? -20.075 -17.501 2.958 1.00 97.25 259 ASP A O 1
ATOM 1987 N N . ALA A 1 260 ? -21.169 -19.463 2.948 1.00 95.25 260 ALA A N 1
ATOM 1988 C CA . ALA A 1 260 ? -21.404 -19.495 1.506 1.00 95.25 260 ALA A CA 1
ATOM 1989 C C . ALA A 1 260 ? -22.154 -18.258 0.975 1.00 95.25 260 ALA A C 1
ATOM 1991 O O . ALA A 1 260 ? -21.826 -17.762 -0.101 1.00 95.25 260 ALA A O 1
ATOM 1992 N N . VAL A 1 261 ? -23.124 -17.713 1.721 1.00 97.00 261 VAL A N 1
ATOM 1993 C CA . VAL A 1 261 ? -23.898 -16.539 1.273 1.00 97.00 261 VAL A CA 1
ATOM 1994 C C . VAL A 1 261 ? -23.020 -15.292 1.284 1.00 97.00 261 VAL A C 1
ATOM 1996 O O . VAL A 1 261 ? -23.101 -14.459 0.377 1.00 97.00 261 VAL A O 1
ATOM 1999 N N . TYR A 1 262 ? -22.177 -15.152 2.305 1.00 95.19 262 TYR A N 1
ATOM 2000 C CA . TYR A 1 262 ? -21.180 -14.090 2.362 1.00 95.19 262 TYR A CA 1
ATOM 2001 C C . TYR A 1 262 ? -20.178 -14.206 1.204 1.00 95.19 262 TYR A C 1
ATOM 2003 O O . TYR A 1 262 ? -19.985 -13.236 0.466 1.00 95.19 262 TYR A O 1
ATOM 2011 N N . VAL A 1 263 ? -19.604 -15.397 1.005 1.00 96.88 263 VAL A N 1
ATOM 2012 C CA . VAL A 1 263 ? -18.618 -15.680 -0.047 1.00 96.88 263 VAL A CA 1
ATOM 2013 C C . VAL A 1 263 ? -19.177 -15.371 -1.435 1.00 96.88 263 VAL A C 1
ATOM 2015 O O . VAL A 1 263 ? -18.527 -14.667 -2.210 1.00 96.88 263 VAL A O 1
ATOM 2018 N N . ASP A 1 264 ? -20.398 -15.812 -1.743 1.00 97.00 264 ASP A N 1
ATOM 2019 C CA . ASP A 1 264 ? -21.040 -15.557 -3.037 1.00 97.00 264 ASP A CA 1
ATOM 2020 C C . ASP A 1 264 ? -21.233 -14.056 -3.294 1.00 97.00 264 ASP A C 1
ATOM 2022 O O . ASP A 1 264 ? -20.918 -13.556 -4.378 1.00 97.00 264 ASP A O 1
ATOM 2026 N N . ARG A 1 265 ? -21.689 -13.305 -2.283 1.00 96.81 265 ARG A N 1
ATOM 2027 C CA . ARG A 1 265 ? -21.903 -11.853 -2.397 1.00 96.81 265 ARG A CA 1
ATOM 2028 C C . ARG A 1 265 ? -20.601 -11.087 -2.609 1.00 96.81 265 ARG A C 1
ATOM 2030 O O . ARG A 1 265 ? -20.565 -10.156 -3.417 1.00 96.81 265 ARG A O 1
ATOM 2037 N N . VAL A 1 266 ? -19.539 -11.451 -1.891 1.00 95.31 266 VAL A N 1
ATOM 2038 C CA . VAL A 1 266 ? -18.224 -10.814 -2.056 1.00 95.31 266 VAL A CA 1
ATOM 2039 C C . VAL A 1 266 ? -17.634 -11.165 -3.420 1.00 95.31 266 VAL A C 1
ATOM 2041 O O . VAL A 1 266 ? -17.155 -10.271 -4.118 1.00 95.31 266 VAL A O 1
ATOM 2044 N N . ASN A 1 267 ? -17.742 -12.421 -3.858 1.00 94.50 267 ASN A N 1
ATOM 2045 C CA . ASN A 1 267 ? -17.290 -12.839 -5.183 1.00 94.50 267 ASN A CA 1
ATOM 2046 C C . ASN A 1 267 ? -18.034 -12.111 -6.307 1.00 94.50 267 ASN A C 1
ATOM 2048 O O . ASN A 1 267 ? -17.405 -11.669 -7.268 1.00 94.50 267 ASN A O 1
ATOM 2052 N N . GLU A 1 268 ? -19.346 -11.909 -6.184 1.00 95.38 268 GLU A N 1
ATOM 2053 C CA . GLU A 1 268 ? -20.104 -11.106 -7.142 1.00 95.38 268 GLU A CA 1
ATOM 2054 C C . GLU A 1 268 ? -19.573 -9.662 -7.211 1.00 95.38 268 GLU A C 1
ATOM 2056 O O . GLU A 1 268 ? -19.339 -9.131 -8.301 1.00 95.38 268 GLU A O 1
ATOM 2061 N N . ALA A 1 269 ? -19.324 -9.030 -6.060 1.00 93.94 269 ALA A N 1
ATOM 2062 C CA . ALA A 1 269 ? -18.751 -7.686 -6.000 1.00 93.94 269 ALA A CA 1
ATOM 2063 C C . ALA A 1 269 ? -17.340 -7.625 -6.620 1.00 93.94 269 ALA A C 1
ATOM 2065 O O . ALA A 1 269 ? -17.050 -6.720 -7.405 1.00 93.94 269 ALA A O 1
ATOM 2066 N N . VAL A 1 270 ? -16.493 -8.620 -6.345 1.00 92.44 270 VAL A N 1
ATOM 2067 C CA . VAL A 1 270 ? -15.159 -8.788 -6.945 1.00 92.44 270 VAL A CA 1
ATOM 2068 C C . VAL A 1 270 ? -15.248 -8.896 -8.468 1.00 92.44 270 VAL A C 1
ATOM 2070 O O . VAL A 1 270 ? -14.496 -8.224 -9.177 1.00 92.44 270 VAL A O 1
ATOM 2073 N N . GLN A 1 271 ? -16.185 -9.687 -8.999 1.00 91.19 271 GLN A N 1
ATOM 2074 C CA . GLN A 1 271 ? -16.382 -9.817 -10.447 1.00 91.19 271 GLN A CA 1
ATOM 2075 C C . GLN A 1 271 ? -16.857 -8.507 -11.083 1.00 91.19 271 GLN A C 1
ATOM 2077 O O . GLN A 1 271 ? -16.367 -8.129 -12.150 1.00 91.19 271 GLN A O 1
ATOM 2082 N N . ARG A 1 272 ? -17.752 -7.765 -10.420 1.00 91.69 272 ARG A N 1
ATOM 2083 C CA . ARG A 1 272 ? -18.191 -6.435 -10.878 1.00 91.69 272 ARG A CA 1
ATOM 2084 C C . ARG A 1 272 ? -17.042 -5.425 -10.898 1.00 91.69 272 ARG A C 1
ATOM 2086 O O . ARG A 1 272 ? -16.915 -4.674 -11.867 1.00 91.69 272 ARG A O 1
ATOM 2093 N N . LEU A 1 273 ? -16.184 -5.427 -9.877 1.00 88.75 273 LEU A N 1
ATOM 2094 C CA . LEU A 1 273 ? -15.021 -4.540 -9.821 1.00 88.75 273 LEU A CA 1
ATOM 2095 C C . LEU A 1 273 ? -13.988 -4.895 -10.902 1.00 88.75 273 LEU A C 1
ATOM 2097 O O . LEU A 1 273 ? -13.495 -4.003 -11.584 1.00 88.75 273 LEU A O 1
ATOM 2101 N N . ARG A 1 274 ? -13.729 -6.188 -11.143 1.00 86.62 274 ARG A N 1
ATOM 2102 C CA . ARG A 1 274 ? -12.865 -6.652 -12.247 1.00 86.62 274 ARG A CA 1
ATOM 2103 C C . ARG A 1 274 ? -13.413 -6.302 -13.631 1.00 86.62 274 ARG A C 1
ATOM 2105 O O . ARG A 1 274 ? -12.643 -5.994 -14.534 1.00 86.62 274 ARG A O 1
ATOM 2112 N N . SER A 1 275 ? -14.734 -6.365 -13.793 1.00 84.31 275 SER A N 1
ATOM 2113 C CA . SER A 1 275 ? -15.418 -6.086 -15.064 1.00 84.31 275 SER A CA 1
ATOM 2114 C C . SER A 1 275 ? -15.558 -4.590 -15.348 1.00 84.31 275 SER A C 1
ATOM 2116 O O . SER A 1 275 ? -15.692 -4.180 -16.502 1.00 84.31 275 SER A O 1
ATOM 2118 N N . SER A 1 276 ? -15.533 -3.760 -14.304 1.00 76.38 276 SER A N 1
ATOM 2119 C CA . SER A 1 276 ? -15.459 -2.311 -14.447 1.00 76.38 276 SER A CA 1
ATOM 2120 C C . SER A 1 276 ? -14.165 -1.957 -15.177 1.00 76.38 276 SER A C 1
ATOM 2122 O O . SER A 1 276 ? -13.085 -2.399 -14.795 1.00 76.38 276 SER A O 1
ATOM 2124 N N . LYS A 1 277 ? -14.266 -1.149 -16.239 1.00 55.75 277 LYS A N 1
ATOM 2125 C CA . LYS A 1 277 ? -13.174 -0.767 -17.158 1.00 55.75 277 LYS A CA 1
ATOM 2126 C C . LYS A 1 277 ? -11.997 -0.011 -16.505 1.00 55.75 277 LYS A C 1
ATOM 2128 O O . LYS A 1 277 ? -11.221 0.602 -17.219 1.00 55.75 277 LYS A O 1
ATOM 2133 N N . CYS A 1 278 ? -11.824 -0.061 -15.184 1.00 50.25 278 CYS A N 1
ATOM 2134 C CA . CYS A 1 278 ? -10.642 0.429 -14.476 1.00 50.25 278 CYS A CA 1
ATOM 2135 C C . CYS A 1 278 ? -9.365 -0.364 -14.837 1.00 50.25 278 CYS A C 1
ATOM 2137 O O . CYS A 1 278 ? -8.259 0.122 -14.623 1.00 50.25 278 CYS A O 1
ATOM 2139 N N . PHE A 1 279 ? -9.495 -1.542 -15.462 1.00 46.88 279 PHE A N 1
ATOM 2140 C CA . PHE A 1 279 ? -8.400 -2.248 -16.139 1.00 46.88 279 PHE A CA 1
ATOM 2141 C C . PHE A 1 279 ? -8.101 -1.648 -17.531 1.00 46.88 279 PHE A C 1
ATOM 2143 O O . PHE A 1 279 ? -8.058 -2.361 -18.535 1.00 46.88 279 PHE A O 1
ATOM 2150 N N . ILE A 1 280 ? -7.881 -0.331 -17.631 1.00 43.06 280 ILE A N 1
ATOM 2151 C CA . ILE A 1 280 ? -7.178 0.221 -18.800 1.00 43.06 280 ILE A CA 1
ATOM 2152 C C . ILE A 1 280 ? -5.697 -0.121 -18.612 1.00 43.06 280 ILE A C 1
ATOM 2154 O O . ILE A 1 280 ? -4.952 0.609 -17.975 1.00 43.06 280 ILE A O 1
ATOM 2158 N N . ALA A 1 281 ? -5.337 -1.294 -19.138 1.00 37.22 281 ALA A N 1
ATOM 2159 C CA . ALA A 1 281 ? -3.997 -1.810 -19.411 1.00 37.22 281 ALA A CA 1
ATOM 2160 C C . ALA A 1 281 ? -2.955 -1.696 -18.273 1.00 37.22 281 ALA A C 1
ATOM 2162 O O . ALA A 1 281 ? -2.252 -0.690 -18.174 1.00 37.22 281 ALA A O 1
ATOM 2163 N N . PRO A 1 282 ? -2.699 -2.774 -17.504 1.00 39.19 282 PRO A N 1
ATOM 2164 C CA . PRO A 1 282 ? -1.385 -2.916 -16.912 1.00 39.19 282 PRO A CA 1
ATOM 2165 C C . PRO A 1 282 ? -0.382 -3.075 -18.054 1.00 39.19 282 PRO A C 1
ATOM 2167 O O . PRO A 1 282 ? -0.511 -3.962 -18.901 1.00 39.19 282 PRO A O 1
ATOM 2170 N N . CYS A 1 283 ? 0.636 -2.220 -18.065 1.00 35.38 283 CYS A N 1
ATOM 2171 C CA . CYS A 1 283 ? 1.869 -2.516 -18.772 1.00 35.38 283 CYS A CA 1
ATOM 2172 C C . CYS A 1 283 ? 2.281 -3.963 -18.389 1.00 35.38 283 CYS A C 1
ATOM 2174 O O . CYS A 1 283 ? 2.329 -4.262 -17.189 1.00 35.38 283 CYS A O 1
ATOM 2176 N N . PRO A 1 284 ? 2.530 -4.885 -19.343 1.00 37.41 284 PRO A N 1
ATOM 2177 C CA . PRO A 1 284 ? 2.759 -6.315 -19.071 1.00 37.41 284 PRO A CA 1
ATOM 2178 C C . PRO A 1 284 ? 3.899 -6.626 -18.084 1.00 37.41 284 PRO A C 1
ATOM 2180 O O . PRO A 1 284 ? 4.027 -7.746 -17.604 1.00 37.41 284 PRO A O 1
ATOM 2183 N N . CYS A 1 285 ? 4.726 -5.638 -17.749 1.00 38.09 285 CYS A N 1
ATOM 2184 C CA . CYS A 1 285 ? 5.794 -5.713 -16.758 1.00 38.09 285 CYS A CA 1
ATOM 2185 C C . CYS A 1 285 ? 5.324 -5.603 -15.289 1.00 38.09 285 CYS A C 1
ATOM 2187 O O . CYS A 1 285 ? 6.131 -5.817 -14.376 1.00 38.09 285 CYS A O 1
ATOM 2189 N N . LEU A 1 286 ? 4.050 -5.285 -15.014 1.00 35.66 286 LEU A N 1
ATOM 2190 C CA . LEU A 1 286 ? 3.548 -5.080 -13.645 1.00 35.66 286 LEU A CA 1
ATOM 2191 C C . LEU A 1 286 ? 2.875 -6.293 -12.990 1.00 35.66 286 LEU A C 1
ATOM 2193 O O . LEU A 1 286 ? 2.865 -6.348 -11.763 1.00 35.66 286 LEU A O 1
ATOM 2197 N N . PHE A 1 287 ? 2.447 -7.296 -13.761 1.00 38.25 287 PHE A N 1
ATOM 2198 C CA . PHE A 1 287 ? 1.798 -8.503 -13.237 1.00 38.25 287 PHE A CA 1
ATOM 2199 C C . PHE A 1 287 ? 2.410 -9.771 -13.851 1.00 38.25 287 PHE A C 1
ATOM 2201 O O . PHE A 1 287 ? 2.144 -10.057 -15.019 1.00 38.25 287 PHE A O 1
ATOM 2208 N N . PRO A 1 288 ? 3.210 -10.566 -13.113 1.00 31.03 288 PRO A N 1
ATOM 2209 C CA . PRO A 1 288 ? 3.437 -11.945 -13.518 1.00 31.03 288 PRO A CA 1
ATOM 2210 C C . PRO A 1 288 ? 2.108 -12.717 -13.405 1.00 31.03 288 PRO A C 1
ATOM 2212 O O . PRO A 1 288 ? 1.327 -12.454 -12.486 1.00 31.03 288 PRO A O 1
ATOM 2215 N N . PRO A 1 289 ? 1.822 -13.667 -14.311 1.00 31.50 289 PRO A N 1
ATOM 2216 C CA . PRO A 1 289 ? 0.648 -14.516 -14.190 1.00 31.50 289 PRO A CA 1
ATOM 2217 C C . PRO A 1 289 ? 0.814 -15.409 -12.956 1.00 31.50 289 PRO A C 1
ATOM 2219 O O . PRO A 1 289 ? 1.541 -16.402 -12.981 1.00 31.50 289 PRO A O 1
ATOM 2222 N N . ALA A 1 290 ? 0.144 -15.052 -11.862 1.00 32.78 290 ALA A N 1
ATOM 2223 C CA . ALA A 1 290 ? -0.077 -15.977 -10.766 1.00 32.78 290 ALA A CA 1
ATOM 2224 C C . ALA A 1 290 ? -1.035 -17.065 -11.267 1.00 32.78 290 ALA A C 1
ATOM 2226 O O . ALA A 1 290 ? -2.209 -16.822 -11.533 1.00 32.78 290 ALA A O 1
ATOM 2227 N N . ILE A 1 291 ? -0.442 -18.235 -11.480 1.00 34.19 291 ILE A N 1
ATOM 2228 C CA . ILE A 1 291 ? -1.008 -19.578 -11.597 1.00 34.19 291 ILE A CA 1
ATOM 2229 C C . ILE A 1 291 ? -2.479 -19.637 -11.158 1.00 34.19 291 ILE A C 1
ATOM 2231 O O . ILE A 1 291 ? -2.790 -19.787 -9.981 1.00 34.19 291 ILE A O 1
ATOM 2235 N N . VAL A 1 292 ? -3.383 -19.600 -12.134 1.00 29.72 292 VAL A N 1
ATOM 2236 C CA . VAL A 1 292 ? -4.702 -20.216 -12.002 1.00 29.72 292 VAL A CA 1
ATOM 2237 C C . VAL A 1 292 ? -4.727 -21.382 -12.979 1.00 29.72 292 VAL A C 1
ATOM 2239 O O . VAL A 1 292 ? -5.178 -21.274 -14.118 1.00 29.72 292 VAL A O 1
ATOM 2242 N N . SER A 1 293 ? -4.189 -22.513 -12.533 1.00 28.30 293 SER A N 1
ATOM 2243 C CA . SER A 1 293 ? -4.438 -23.807 -13.159 1.00 28.30 293 SER A CA 1
ATOM 2244 C C . SER A 1 293 ? -5.885 -24.198 -12.855 1.00 28.30 293 SER A C 1
ATOM 2246 O O . SER A 1 293 ? -6.142 -24.958 -11.923 1.00 28.30 293 SER A O 1
ATOM 2248 N N . TYR A 1 294 ? -6.848 -23.666 -13.611 1.00 30.55 294 TYR A N 1
ATOM 2249 C CA . TYR A 1 294 ? -8.183 -24.257 -13.639 1.00 30.55 294 TYR A CA 1
ATOM 2250 C C . TYR A 1 294 ? -8.059 -25.621 -14.320 1.00 30.55 294 TYR A C 1
ATOM 2252 O O . TYR A 1 294 ? -7.902 -25.732 -15.535 1.00 30.55 294 TYR A O 1
ATOM 2260 N N . SER A 1 295 ? -8.081 -26.669 -13.498 1.00 31.73 295 SER A N 1
ATOM 2261 C CA . SER A 1 295 ? -8.344 -28.039 -13.918 1.00 31.73 295 SER A CA 1
ATOM 2262 C C . SER A 1 295 ? -9.734 -28.08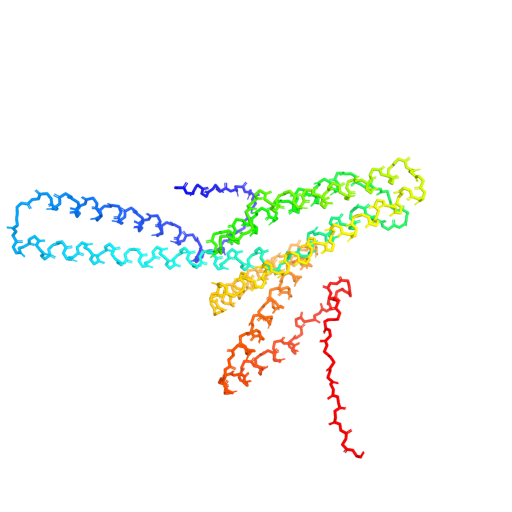1 -14.551 1.00 31.73 295 SER A C 1
ATOM 2264 O O . SER A 1 295 ? -10.730 -28.259 -13.853 1.00 31.73 295 SER A O 1
ATOM 2266 N N . ALA A 1 296 ? -9.802 -27.938 -15.873 1.00 31.66 296 ALA A N 1
ATOM 2267 C CA . ALA A 1 296 ? -10.961 -28.352 -16.646 1.00 31.66 296 ALA A CA 1
ATOM 2268 C C . ALA A 1 296 ? -11.071 -29.884 -16.547 1.00 31.66 296 ALA A C 1
ATOM 2270 O O . ALA A 1 296 ? -10.392 -30.623 -17.257 1.00 31.66 296 ALA A O 1
ATOM 2271 N N . ARG A 1 297 ? -11.889 -30.363 -15.605 1.00 38.75 297 ARG A N 1
ATOM 2272 C CA . ARG A 1 297 ? -12.546 -31.664 -15.726 1.00 38.75 297 ARG A CA 1
ATOM 2273 C C . ARG A 1 297 ? -13.900 -31.420 -16.378 1.00 38.75 297 ARG A C 1
ATOM 2275 O O . ARG A 1 297 ? -14.877 -31.219 -15.673 1.00 38.75 297 ARG A O 1
ATOM 2282 N N . ASP A 1 298 ? -13.917 -31.501 -17.697 1.00 35.41 298 ASP A N 1
ATOM 2283 C CA . ASP A 1 298 ? -15.073 -31.949 -18.468 1.00 35.41 298 ASP A CA 1
ATOM 2284 C C . ASP A 1 298 ? -14.582 -33.239 -19.158 1.00 35.41 298 ASP A C 1
ATOM 2286 O O . ASP A 1 298 ? -13.514 -33.245 -19.760 1.00 35.41 298 ASP A O 1
ATOM 2290 N N . GLY A 1 299 ? -15.184 -34.415 -19.006 1.00 36.88 299 GLY A N 1
ATOM 2291 C CA . GLY A 1 299 ? -16.614 -34.649 -18.896 1.00 36.88 299 GLY A CA 1
ATOM 2292 C C . GLY A 1 299 ? -17.223 -35.033 -20.247 1.00 36.88 299 GLY A C 1
ATOM 2293 O O . GLY A 1 299 ? -18.328 -34.587 -20.522 1.00 36.88 299 GLY A O 1
ATOM 2294 N N . VAL A 1 300 ? -16.516 -35.826 -21.069 1.00 36.94 300 VAL A N 1
ATOM 2295 C CA . VAL A 1 300 ? -17.069 -36.750 -22.084 1.00 36.94 300 VAL A CA 1
ATOM 2296 C C . VAL A 1 300 ? -16.194 -37.997 -22.126 1.00 36.94 300 VAL A C 1
ATOM 2298 O O . VAL A 1 300 ? -14.954 -37.828 -22.168 1.00 36.94 300 VAL A O 1
#

pLDDT: mean 82.2, std 21.03, range [23.7, 97.25]

InterPro domains:
  IPR006077 Vinculin/alpha-catenin [PF01044] (61-276)
  IPR017997 Vinculin [PTHR46180] (30-274)
  IPR036723 Alpha-catenin/vinculin-like superfamily [SSF47220] (204-275)

Radius of gyration: 24.96 Å; chains: 1; bounding box: 58×63×79 Å

Organism: Dibothriocephalus latus (NCBI:txid60516)

Secondary structure (DSSP, 8-state):
-----------------TTTSHHHHHHHHHHHHHHHHHHHHHHHHTSPP-HHHHHHHHHHHHHHHHHHHHHHHHHHHHHHHHHHHHSS-SSHHHHHHHHHHSPPTTPPP-HHHHHHHHHHHHHHHHHHHHHHHHHHS-S-HHHHHHHHHHHHHHHHHHHHHHHTT--HHHHHHHHHHHHHHHHHHHHHHHHHHHHHHHHS-HHHHHHHHHHHHHHHHHHHHHHHHTT-HHHHHHHHHHHHHHHHHHHHHHHHHHHT---HHHHHHHHHHHHHHHHSTT-S---TTS--------------

Foldseek 3Di:
DDPPDDDDDDDDDDDDDPPPPVLVVVLVVLVVQLVVLVVVLVVLVPDDDDPVSVVVNVVSVVSNVVSVVSNVVSVQLVLLLLCLVLVLDLDVLLVQLLCLLDPPPPDARDVVSNVVSLVVNLVSQLSLQVSLCVQPVPRHSVNSNVLSVQLSVLSVQLSVCRNVVHDPVSNVVSVVSNVVSSVVNVVVSVVSSVVSLVRHDLVSNLVSLVVLLVVLVVQLVVCVVVVPVVSNVVSLVSNLSSLVVNLVSLVVVLVVDPDPVSNVVSVVVSVVSVPPVSCPDDPPVPDDPDDPPPPPDDDD

Sequence (300 aa):
MIKLESTSGAGGGARVNAEGQDSLESFQECCDDLQRSAECLYAQAEKPFSPEQEKMEQKMAQEISQNLAYLWHCLQFGLVRQVADFFTDLMGPIKHLQEVACPPPGEPVNEEAYRIASDTFLVGLLSSAIIAFSLLSIMTPKLVWCMGGQVSLAGQAVVSARRTGASSQLLSAASDHLDLVKRHWTDCAERTRNLVDEAVDANAFIKAQESRILQDTERTEDSVDQRCPTTVVNSTTSIALRANRVLQVAIKETENSEDAVYVDRVNEAVQRLRSSKCFIAPCPCLFPPAIVSYSARDGV